Protein AF-A0A660XG79-F1 (afdb_monomer_lite)

Sequence (197 aa):
MTDAGEERTIGLKLGPRDGIFEVHKKARKDIKESKTGKSDKSDEKAIEILMKLPRWFVKFFAWLMYKFLDERNAMPKDLASTDSMHGSAYIANLGSFGVQHPPFHHLYDYGDLSLFFVLGGLKKEAVVDQETGEISVKTVIPIRITIDERIADGIYFNNTFHLLNDFLQNPKKLETFPEDQKDPYPGVKFKKGKRPI

Structure (mmCIF, N/CA/C/O backbone):
data_AF-A0A660XG79-F1
#
_entry.id   AF-A0A660XG79-F1
#
loop_
_atom_site.group_PDB
_atom_site.id
_atom_site.type_symbol
_atom_site.label_atom_id
_atom_site.label_alt_id
_atom_site.label_comp_id
_atom_site.label_asym_id
_atom_site.label_entity_id
_atom_site.label_seq_id
_atom_site.pdbx_PDB_ins_code
_atom_site.Cartn_x
_atom_site.Cartn_y
_atom_site.Cartn_z
_atom_site.occupancy
_atom_site.B_iso_or_equiv
_atom_site.auth_seq_id
_atom_site.auth_comp_id
_atom_site.auth_asym_id
_atom_site.auth_atom_id
_atom_site.pdbx_PDB_model_num
ATOM 1 N N . MET A 1 1 ? -13.066 19.287 -10.800 1.00 52.66 1 MET A N 1
ATOM 2 C CA . MET A 1 1 ? -11.777 18.652 -11.139 1.00 52.66 1 MET A CA 1
ATOM 3 C C . MET A 1 1 ? -11.615 18.699 -12.640 1.00 52.66 1 MET A C 1
ATOM 5 O O . MET A 1 1 ? -12.625 18.690 -13.330 1.00 52.66 1 MET A O 1
ATOM 9 N N . THR A 1 2 ? -10.386 18.818 -13.124 1.00 64.25 2 THR A N 1
ATOM 10 C CA . THR A 1 2 ? -10.067 18.684 -14.547 1.00 64.25 2 THR A CA 1
ATOM 11 C C . THR A 1 2 ? -9.457 17.302 -14.765 1.00 64.25 2 THR A C 1
ATOM 13 O O . THR A 1 2 ? -8.700 16.839 -13.914 1.00 64.25 2 THR A O 1
ATOM 16 N N . ASP A 1 3 ? -9.732 16.669 -15.903 1.00 69.06 3 ASP A N 1
ATOM 17 C CA . ASP A 1 3 ? -9.163 15.354 -16.265 1.00 69.06 3 ASP A CA 1
ATOM 18 C C . ASP A 1 3 ? -7.647 15.405 -16.549 1.00 69.06 3 ASP A C 1
ATOM 20 O O . ASP A 1 3 ? -7.028 14.405 -16.889 1.00 69.06 3 ASP A O 1
ATOM 24 N N . ALA A 1 4 ? -7.032 16.582 -16.408 1.00 64.44 4 ALA A N 1
ATOM 25 C CA . ALA A 1 4 ? -5.613 16.833 -16.642 1.00 64.44 4 ALA A CA 1
ATOM 26 C C . ALA A 1 4 ? -4.754 16.751 -15.364 1.00 64.44 4 ALA A C 1
ATOM 28 O O . ALA A 1 4 ? -3.615 17.216 -15.362 1.00 64.44 4 ALA A O 1
ATOM 29 N N . GLY A 1 5 ? -5.299 16.247 -14.252 1.00 62.34 5 GLY A N 1
ATOM 30 C CA . GLY A 1 5 ? -4.524 16.058 -13.026 1.00 62.34 5 GLY A CA 1
ATOM 31 C C . GLY A 1 5 ? -3.425 15.014 -13.230 1.00 62.34 5 GLY A C 1
ATOM 32 O O . GLY A 1 5 ? -3.719 13.893 -13.627 1.00 62.34 5 GLY A O 1
ATOM 33 N N . GLU A 1 6 ? -2.166 15.365 -12.951 1.00 66.25 6 GLU A N 1
ATOM 34 C CA . GLU A 1 6 ? -1.076 14.384 -12.974 1.00 66.25 6 GLU A CA 1
ATOM 35 C C . GLU A 1 6 ? -1.262 13.353 -11.856 1.00 66.25 6 GLU A C 1
ATOM 37 O O . GLU A 1 6 ? -1.220 13.682 -10.665 1.00 66.25 6 GLU A O 1
ATOM 42 N N . GLU A 1 7 ? -1.422 12.092 -12.245 1.00 69.50 7 GLU A N 1
ATOM 43 C CA . GLU A 1 7 ? -1.390 10.960 -11.330 1.00 69.50 7 GLU A CA 1
ATOM 44 C C . GLU A 1 7 ? 0.053 10.495 -11.150 1.00 69.50 7 GLU A C 1
ATOM 46 O O . GLU A 1 7 ? 0.783 10.262 -12.115 1.00 69.50 7 GLU A O 1
ATOM 51 N N . ARG A 1 8 ? 0.484 10.366 -9.894 1.00 76.62 8 ARG A N 1
ATOM 52 C CA . ARG A 1 8 ? 1.810 9.850 -9.556 1.00 76.62 8 ARG A CA 1
ATOM 53 C C . ARG A 1 8 ? 1.682 8.753 -8.522 1.00 76.62 8 ARG A C 1
ATOM 55 O O . ARG A 1 8 ? 0.998 8.920 -7.512 1.00 76.62 8 ARG A O 1
ATOM 62 N N . THR A 1 9 ? 2.412 7.674 -8.757 1.00 83.25 9 THR A N 1
ATOM 63 C CA . THR A 1 9 ? 2.548 6.580 -7.801 1.00 83.25 9 THR A CA 1
ATOM 64 C C . THR A 1 9 ? 3.862 6.722 -7.050 1.00 83.25 9 THR A C 1
ATOM 66 O O . THR A 1 9 ? 4.858 7.174 -7.612 1.00 83.25 9 THR A O 1
ATOM 69 N N . ILE A 1 10 ? 3.860 6.360 -5.769 1.00 85.62 10 ILE A N 1
ATOM 70 C CA . ILE A 1 10 ? 5.060 6.334 -4.934 1.00 85.62 10 ILE A CA 1
ATOM 71 C C . ILE A 1 10 ? 5.273 4.925 -4.380 1.00 85.62 10 ILE A C 1
ATOM 73 O O . ILE A 1 10 ? 4.344 4.310 -3.859 1.00 85.62 10 ILE A O 1
ATOM 77 N N . GLY A 1 11 ? 6.501 4.421 -4.478 1.00 86.06 11 GLY A N 1
ATOM 78 C CA . GLY A 1 11 ? 6.901 3.153 -3.873 1.00 86.06 11 GLY A CA 1
ATOM 79 C C . GLY A 1 11 ? 7.353 3.356 -2.428 1.00 86.06 11 GLY A C 1
ATOM 80 O O . GLY A 1 11 ? 8.535 3.594 -2.180 1.00 86.06 11 GLY A O 1
ATOM 81 N N . LEU A 1 12 ? 6.426 3.266 -1.469 1.00 89.06 12 LEU A N 1
ATOM 82 C CA . LEU A 1 12 ? 6.747 3.421 -0.047 1.00 89.06 12 LEU A CA 1
ATOM 83 C C . LEU A 1 12 ? 7.461 2.171 0.492 1.00 89.06 12 LEU A C 1
ATOM 85 O O . LEU A 1 12 ? 6.861 1.105 0.624 1.00 89.06 12 LEU A O 1
ATOM 89 N N . LYS A 1 13 ? 8.740 2.306 0.857 1.00 87.88 13 LYS A N 1
ATOM 90 C CA . LYS A 1 13 ? 9.543 1.202 1.411 1.00 87.88 13 LYS A CA 1
ATOM 91 C C . LYS A 1 13 ? 9.466 1.178 2.935 1.00 87.88 13 LYS A C 1
ATOM 93 O O . LYS A 1 13 ? 9.962 2.088 3.604 1.00 87.88 13 LYS A O 1
ATOM 98 N N . LEU A 1 14 ? 8.885 0.107 3.473 1.00 86.31 14 LEU A N 1
ATOM 99 C CA . LEU A 1 14 ? 8.736 -0.109 4.910 1.00 86.31 14 LEU A CA 1
ATOM 100 C C . LEU A 1 14 ? 9.770 -1.106 5.443 1.00 86.31 14 LEU A C 1
ATOM 102 O O . LEU A 1 14 ? 10.103 -2.103 4.805 1.00 86.31 14 LEU A O 1
ATOM 106 N N . GLY A 1 15 ? 10.298 -0.808 6.621 1.00 82.81 15 GLY A N 1
ATOM 107 C CA . GLY A 1 15 ? 11.179 -1.664 7.397 1.00 82.81 15 GLY A CA 1
ATOM 108 C C . GLY A 1 15 ? 10.405 -2.489 8.429 1.00 82.81 15 GLY A C 1
ATOM 109 O O . GLY A 1 15 ? 9.327 -2.090 8.864 1.00 82.81 15 GLY A O 1
ATOM 110 N N . PRO A 1 16 ? 10.980 -3.608 8.900 1.00 75.88 16 PRO A N 1
ATOM 111 C CA . PRO A 1 16 ? 10.325 -4.501 9.861 1.00 75.88 16 PRO A CA 1
ATOM 112 C C . PRO A 1 16 ? 10.075 -3.852 11.229 1.00 75.88 16 PRO A C 1
ATOM 114 O O . PRO A 1 16 ? 9.298 -4.375 12.016 1.00 75.88 16 PRO A O 1
ATOM 117 N N . ARG A 1 17 ? 10.749 -2.732 11.515 1.00 78.88 17 ARG A N 1
ATOM 118 C CA . ARG A 1 17 ? 10.628 -1.948 12.751 1.00 78.88 17 ARG A CA 1
ATOM 119 C C . ARG A 1 17 ? 10.245 -0.499 12.447 1.00 78.88 17 ARG A C 1
ATOM 121 O O . ARG A 1 17 ? 10.711 0.412 13.123 1.00 78.88 17 ARG A O 1
ATOM 128 N N . ASP A 1 18 ? 9.446 -0.280 11.406 1.00 81.62 18 ASP A N 1
ATOM 129 C CA . ASP A 1 18 ? 8.808 1.015 11.174 1.00 81.62 18 ASP A CA 1
ATOM 130 C C . ASP A 1 18 ? 7.466 1.063 11.907 1.00 81.62 18 ASP A C 1
ATOM 132 O O . ASP A 1 18 ? 6.558 0.291 11.612 1.00 81.62 18 ASP A O 1
ATOM 136 N N . GLY A 1 19 ? 7.348 1.961 12.883 1.00 84.25 19 GLY A N 1
ATOM 137 C CA . GLY A 1 19 ? 6.104 2.200 13.615 1.00 84.25 19 GLY A CA 1
ATOM 138 C C . GLY A 1 19 ? 5.256 3.232 12.881 1.00 84.25 19 GLY A C 1
ATOM 139 O O . GLY A 1 19 ? 5.734 3.875 11.942 1.00 84.25 19 GLY A O 1
ATOM 140 N N . ILE A 1 20 ? 4.021 3.463 13.330 1.00 89.75 20 ILE A N 1
ATOM 141 C CA . ILE A 1 20 ? 3.084 4.354 12.623 1.00 89.75 20 ILE A CA 1
ATOM 142 C C . ILE A 1 20 ? 3.645 5.764 12.369 1.00 89.75 20 ILE A C 1
ATOM 144 O O . ILE A 1 20 ? 3.422 6.345 11.305 1.00 89.75 20 ILE A O 1
ATOM 148 N N . PHE A 1 21 ? 4.435 6.302 13.301 1.00 91.19 21 PHE A N 1
ATOM 149 C CA . PHE A 1 21 ? 5.050 7.623 13.161 1.00 91.19 21 PHE A CA 1
ATOM 150 C C . PHE A 1 21 ? 6.159 7.657 12.101 1.00 91.19 21 PHE A C 1
ATOM 152 O O . PHE A 1 21 ? 6.242 8.621 11.335 1.00 91.19 21 PHE A O 1
ATOM 159 N N . GLU A 1 22 ? 6.973 6.602 12.008 1.00 89.44 22 GLU A N 1
ATOM 160 C CA . GLU A 1 22 ? 8.012 6.483 10.980 1.00 89.44 22 GLU A CA 1
ATOM 161 C C . GLU A 1 22 ? 7.394 6.239 9.602 1.00 89.44 22 GLU A C 1
ATOM 163 O O . GLU A 1 22 ? 7.774 6.906 8.639 1.00 89.44 22 GLU A O 1
ATOM 168 N N . VAL A 1 23 ? 6.375 5.376 9.515 1.00 91.06 23 VAL A N 1
ATOM 169 C CA . VAL A 1 23 ? 5.582 5.171 8.291 1.00 91.06 23 VAL A CA 1
ATOM 170 C C . VAL A 1 23 ? 5.008 6.503 7.806 1.00 91.06 23 VAL A C 1
ATOM 172 O O . VAL A 1 23 ? 5.191 6.875 6.649 1.00 91.06 23 VAL A O 1
ATOM 175 N N . HIS A 1 24 ? 4.372 7.269 8.697 1.00 92.81 24 HIS A N 1
ATOM 176 C CA . HIS A 1 24 ? 3.808 8.577 8.369 1.00 92.81 24 HIS A CA 1
ATOM 177 C C . HIS A 1 24 ? 4.875 9.575 7.894 1.00 92.81 24 HIS A C 1
ATOM 179 O O . HIS A 1 24 ? 4.659 10.301 6.919 1.00 92.81 24 HIS A O 1
ATOM 185 N N . LYS A 1 25 ? 6.037 9.614 8.555 1.00 93.88 25 LYS A N 1
ATOM 186 C CA . LYS A 1 25 ? 7.161 10.477 8.172 1.00 93.88 25 LYS A CA 1
ATOM 187 C C . LYS A 1 25 ? 7.688 10.128 6.778 1.00 93.88 25 LYS A C 1
ATOM 189 O O . LYS A 1 25 ? 7.853 11.040 5.968 1.00 93.88 25 LYS A O 1
ATOM 194 N N . LYS A 1 26 ? 7.908 8.840 6.490 1.00 92.88 26 LYS A N 1
ATOM 195 C CA . LYS A 1 26 ? 8.356 8.348 5.175 1.00 92.88 26 LYS A CA 1
ATOM 196 C C . LYS A 1 26 ? 7.327 8.652 4.092 1.00 92.88 26 LYS A C 1
ATOM 198 O O . LYS A 1 26 ? 7.654 9.322 3.122 1.00 92.88 26 LYS A O 1
ATOM 203 N N . ALA A 1 27 ? 6.060 8.308 4.324 1.00 92.38 27 ALA A N 1
ATOM 204 C CA . ALA A 1 27 ? 4.979 8.597 3.387 1.00 92.38 27 ALA A CA 1
ATOM 205 C C . ALA A 1 27 ? 4.881 10.098 3.066 1.00 92.38 27 ALA A C 1
ATOM 207 O O . ALA A 1 27 ? 4.817 10.484 1.902 1.00 92.38 27 ALA A O 1
ATOM 208 N N . ARG A 1 28 ? 4.929 10.980 4.076 1.00 92.44 28 ARG A N 1
ATOM 209 C CA . ARG A 1 28 ? 4.910 12.434 3.836 1.00 92.44 28 ARG A CA 1
ATOM 210 C C . ARG A 1 28 ? 6.122 12.929 3.056 1.00 92.44 28 ARG A C 1
ATOM 212 O O . ARG A 1 28 ? 5.958 13.834 2.236 1.00 92.44 28 ARG A O 1
ATOM 219 N N . LYS A 1 29 ? 7.312 12.391 3.333 1.00 92.12 29 LYS A N 1
ATOM 220 C CA . LYS A 1 29 ? 8.536 12.726 2.600 1.00 92.12 29 LYS A CA 1
ATOM 221 C C . LYS A 1 29 ? 8.372 12.368 1.121 1.00 92.12 29 LYS A C 1
ATOM 223 O O . LYS A 1 29 ? 8.455 13.269 0.289 1.00 92.12 29 LYS A O 1
ATOM 228 N N . ASP A 1 30 ? 8.015 11.124 0.821 1.00 89.06 30 ASP A N 1
ATOM 229 C CA . ASP A 1 30 ? 7.911 10.609 -0.549 1.00 89.06 30 ASP A CA 1
ATOM 230 C C . ASP A 1 30 ? 6.802 11.326 -1.342 1.00 89.06 30 ASP A C 1
ATOM 232 O O . ASP A 1 30 ? 7.005 11.734 -2.487 1.00 89.06 30 ASP A O 1
ATOM 236 N N . ILE A 1 31 ? 5.648 11.601 -0.713 1.00 88.62 31 ILE A N 1
ATOM 237 C CA . ILE A 1 31 ? 4.569 12.405 -1.320 1.00 88.62 31 ILE A CA 1
ATOM 238 C C . ILE A 1 31 ? 5.064 13.818 -1.658 1.00 88.62 31 ILE A C 1
ATOM 240 O O . ILE A 1 31 ? 4.745 14.360 -2.719 1.00 88.62 31 ILE A O 1
ATOM 244 N N . LYS A 1 32 ? 5.817 14.456 -0.755 1.00 89.31 32 LYS A N 1
ATOM 245 C CA . LYS A 1 32 ? 6.329 15.817 -0.968 1.00 89.31 32 LYS A CA 1
ATOM 246 C C . LYS A 1 32 ? 7.380 15.851 -2.080 1.00 89.31 32 LYS A C 1
ATOM 248 O O . LYS A 1 32 ? 7.364 16.770 -2.900 1.00 89.31 32 LYS A O 1
ATOM 253 N N . GLU A 1 33 ? 8.276 14.874 -2.121 1.00 86.31 33 GLU A N 1
ATOM 254 C CA . GLU A 1 33 ? 9.292 14.746 -3.170 1.00 86.31 33 GLU A CA 1
ATOM 255 C C . GLU A 1 33 ? 8.644 14.519 -4.542 1.00 86.31 33 GLU A C 1
ATOM 257 O O . GLU A 1 33 ? 8.963 15.244 -5.488 1.00 86.31 33 GLU A O 1
ATOM 262 N N . SER A 1 34 ? 7.639 13.640 -4.616 1.00 82.25 34 SER A N 1
ATOM 263 C CA . SER A 1 34 ? 6.856 13.386 -5.831 1.00 82.25 34 SER A CA 1
ATOM 264 C C . SER A 1 34 ? 6.138 14.640 -6.350 1.00 82.25 34 SER A C 1
ATOM 266 O O . SER A 1 34 ? 6.214 14.943 -7.540 1.00 82.25 34 SER A O 1
ATOM 268 N N . LYS A 1 35 ? 5.522 15.441 -5.464 1.00 80.81 35 LYS A N 1
ATOM 269 C CA . LYS A 1 35 ? 4.836 16.698 -5.839 1.00 80.81 35 LYS A CA 1
ATOM 270 C C . LYS A 1 35 ? 5.772 17.815 -6.291 1.00 80.81 35 LYS A C 1
ATOM 272 O O . LYS A 1 35 ? 5.376 18.663 -7.081 1.00 80.81 35 LYS A O 1
ATOM 277 N N . THR A 1 36 ? 6.983 17.875 -5.742 1.00 78.38 36 THR A N 1
ATOM 278 C CA . THR A 1 36 ? 7.930 18.963 -6.041 1.00 78.38 36 THR A CA 1
ATOM 279 C C . THR A 1 36 ? 8.757 18.708 -7.300 1.00 78.38 36 THR A C 1
ATOM 281 O O . THR A 1 36 ? 9.561 19.561 -7.669 1.00 78.38 36 THR A O 1
ATOM 284 N N . GLY A 1 37 ? 8.584 17.551 -7.956 1.00 63.88 37 GLY A N 1
ATOM 285 C CA . GLY A 1 37 ? 9.336 17.178 -9.158 1.00 63.88 37 GLY A CA 1
ATOM 286 C C . GLY A 1 37 ? 10.845 17.051 -8.921 1.00 63.88 37 GLY A C 1
ATOM 287 O O . GLY A 1 37 ? 11.617 17.085 -9.877 1.00 63.88 37 GLY A O 1
ATOM 288 N N . LYS A 1 38 ? 11.257 16.950 -7.647 1.00 55.66 38 LYS A N 1
ATOM 289 C CA . LYS A 1 38 ? 12.636 16.671 -7.224 1.00 55.66 38 LYS A CA 1
ATOM 290 C C . LYS A 1 38 ? 12.953 15.175 -7.218 1.00 55.66 38 LYS A C 1
ATOM 292 O O . LYS A 1 38 ? 14.095 14.821 -6.947 1.00 55.66 38 LYS A O 1
ATOM 297 N N . SER A 1 39 ? 11.965 14.323 -7.492 1.00 58.16 39 SER A N 1
ATOM 298 C CA . SER A 1 39 ? 12.193 12.915 -7.802 1.00 58.16 39 SER A CA 1
ATOM 299 C C . SER A 1 39 ? 13.139 12.803 -8.999 1.00 58.16 39 SER A C 1
ATOM 301 O O . SER A 1 39 ? 13.027 13.585 -9.947 1.00 58.16 39 SER A O 1
ATOM 303 N N . ASP A 1 40 ? 14.082 11.862 -8.942 1.00 56.50 40 ASP A N 1
ATOM 304 C CA . ASP A 1 40 ? 15.050 11.628 -10.011 1.00 56.50 40 ASP A CA 1
ATOM 305 C C . ASP A 1 40 ? 14.328 11.453 -11.357 1.00 56.50 40 ASP A C 1
ATOM 307 O O . ASP A 1 40 ? 13.623 10.478 -11.596 1.00 56.50 40 ASP A O 1
ATOM 311 N N . LYS A 1 41 ? 14.514 12.411 -12.273 1.00 60.88 41 LYS A N 1
ATOM 312 C CA . LYS A 1 41 ? 13.966 12.360 -13.644 1.00 60.88 41 LYS A CA 1
ATOM 313 C C . LYS A 1 41 ? 14.708 11.363 -14.544 1.00 60.88 41 LYS A C 1
ATOM 315 O O . LYS A 1 41 ? 14.619 11.446 -15.770 1.00 60.88 41 LYS A O 1
ATOM 320 N N . SER A 1 42 ? 15.524 10.482 -13.966 1.00 62.44 42 SER A N 1
ATOM 321 C CA . SER A 1 42 ? 16.245 9.437 -14.695 1.00 62.44 42 SER A CA 1
ATOM 322 C C . SER A 1 42 ? 15.278 8.526 -15.436 1.00 62.44 42 SER A C 1
ATOM 324 O O . SER A 1 42 ? 15.530 8.185 -16.589 1.00 62.44 42 SER A O 1
ATOM 326 N N . ASP A 1 43 ? 14.159 8.204 -14.795 1.00 67.00 43 ASP A N 1
ATOM 327 C CA . ASP A 1 43 ? 13.215 7.201 -15.275 1.00 67.00 43 ASP A CA 1
ATOM 328 C C . ASP A 1 43 ? 12.397 7.757 -16.445 1.00 67.00 43 ASP A C 1
ATOM 330 O O . ASP A 1 43 ? 12.315 7.126 -17.498 1.00 67.00 43 ASP A O 1
ATOM 334 N N . GLU A 1 44 ? 11.915 9.000 -16.327 1.00 70.69 44 GLU A N 1
ATOM 335 C CA . GLU A 1 44 ? 11.270 9.738 -17.424 1.00 70.69 44 GLU A CA 1
ATOM 336 C C . GLU A 1 44 ? 12.196 9.832 -18.648 1.00 70.69 44 GLU A C 1
ATOM 338 O O . GLU A 1 44 ? 11.793 9.510 -19.766 1.00 70.69 44 GLU A O 1
ATOM 343 N N . LYS A 1 45 ? 13.473 10.186 -18.444 1.00 76.25 45 LYS A N 1
ATOM 344 C CA . LYS A 1 45 ? 14.468 10.251 -19.529 1.00 76.25 45 LYS A CA 1
ATOM 345 C C . LYS A 1 45 ? 14.738 8.888 -20.162 1.00 76.25 45 LYS A C 1
ATOM 347 O O . LYS A 1 45 ? 14.907 8.808 -21.378 1.00 76.25 45 LYS A O 1
ATOM 352 N N . ALA A 1 46 ? 14.807 7.824 -19.366 1.00 76.88 46 ALA A N 1
ATOM 353 C CA . ALA A 1 46 ? 15.013 6.470 -19.870 1.00 76.88 46 ALA A CA 1
ATOM 354 C C . ALA A 1 46 ? 13.827 6.017 -20.734 1.00 76.88 46 ALA A C 1
ATOM 356 O O . ALA A 1 46 ? 14.036 5.483 -21.826 1.00 76.88 46 ALA A O 1
ATOM 357 N N . ILE A 1 47 ? 12.597 6.305 -20.294 1.00 80.00 47 ILE A N 1
ATOM 358 C CA . ILE A 1 47 ? 11.373 6.039 -21.058 1.00 80.00 47 ILE A CA 1
ATOM 359 C C . ILE A 1 47 ? 11.368 6.853 -22.356 1.00 80.00 47 ILE A C 1
ATOM 361 O O . ILE A 1 47 ? 11.123 6.292 -23.422 1.00 80.00 47 ILE A O 1
ATOM 365 N N . GLU A 1 48 ? 11.701 8.145 -22.313 1.00 84.81 48 GLU A N 1
ATOM 366 C CA . GLU A 1 48 ? 11.790 8.979 -23.518 1.00 84.81 48 GLU A CA 1
ATOM 367 C C . GLU A 1 48 ? 12.802 8.437 -24.535 1.00 84.81 48 GLU A C 1
ATOM 369 O O . GLU A 1 48 ? 12.540 8.450 -25.738 1.00 84.81 48 GLU A O 1
ATOM 374 N N . ILE A 1 49 ? 13.964 7.962 -24.076 1.00 87.44 49 ILE A N 1
ATOM 375 C CA . ILE A 1 49 ? 14.978 7.356 -24.949 1.00 87.44 49 ILE A CA 1
ATOM 376 C C . ILE A 1 49 ? 14.451 6.052 -25.548 1.00 87.44 49 ILE A C 1
ATOM 378 O O . ILE A 1 49 ? 14.570 5.854 -26.757 1.00 87.44 49 ILE A O 1
ATOM 382 N N . LEU A 1 50 ? 13.835 5.189 -24.736 1.00 85.81 50 LEU A N 1
ATOM 383 C CA . LEU A 1 50 ? 13.248 3.932 -25.199 1.00 85.81 50 LEU A CA 1
ATOM 384 C C . LEU A 1 50 ? 12.179 4.183 -26.271 1.00 85.81 50 LEU A C 1
ATOM 386 O O . LEU A 1 50 ? 12.173 3.508 -27.298 1.00 85.81 50 LEU A O 1
ATOM 390 N N . MET A 1 51 ? 11.326 5.192 -26.082 1.00 87.50 51 MET A N 1
ATOM 391 C CA . MET A 1 51 ? 10.256 5.541 -27.025 1.00 87.50 51 MET A CA 1
ATOM 392 C C . MET A 1 51 ? 10.761 6.152 -28.340 1.00 87.50 51 MET A C 1
ATOM 394 O O . MET A 1 51 ? 10.028 6.154 -29.328 1.00 87.50 51 MET A O 1
ATOM 398 N N . LYS A 1 52 ? 12.012 6.628 -28.393 1.00 92.88 52 LYS A N 1
ATOM 399 C CA . LYS A 1 52 ? 12.666 7.069 -29.640 1.00 92.88 52 LYS A CA 1
ATOM 400 C C . LYS A 1 52 ? 13.199 5.904 -30.480 1.00 92.88 52 LYS A C 1
ATOM 402 O O . LYS A 1 52 ? 13.571 6.115 -31.634 1.00 92.88 52 LYS A O 1
ATOM 407 N N . LEU A 1 53 ? 13.257 4.690 -29.929 1.00 93.19 53 LEU A N 1
ATOM 408 C CA . LEU A 1 53 ? 13.726 3.510 -30.653 1.00 93.19 53 LEU A CA 1
ATOM 409 C C . LEU A 1 53 ? 12.651 2.964 -31.609 1.00 93.19 53 LEU A C 1
ATOM 411 O O . LEU A 1 53 ? 11.456 3.216 -31.435 1.00 93.19 53 LEU A O 1
ATOM 415 N N . PRO A 1 54 ? 13.043 2.181 -32.634 1.00 95.19 54 PRO A N 1
ATOM 416 C CA . PRO A 1 54 ? 12.094 1.576 -33.559 1.00 95.19 54 PRO A CA 1
ATOM 417 C C . PRO A 1 54 ? 11.033 0.735 -32.842 1.00 95.19 54 PRO A C 1
ATOM 419 O O . PRO A 1 54 ? 11.336 -0.024 -31.922 1.00 95.19 54 PRO A O 1
ATOM 422 N N . ARG A 1 55 ? 9.785 0.787 -33.329 1.00 93.25 55 ARG A N 1
ATOM 423 C CA . ARG A 1 55 ? 8.639 0.096 -32.700 1.00 93.25 55 ARG A CA 1
ATOM 424 C C . ARG A 1 55 ? 8.872 -1.403 -32.485 1.00 93.25 55 ARG A C 1
ATOM 426 O O . ARG A 1 55 ? 8.384 -1.952 -31.504 1.00 93.25 55 ARG A O 1
ATOM 433 N N . TRP A 1 56 ? 9.595 -2.069 -33.390 1.00 95.81 56 TRP A N 1
ATOM 434 C CA . TRP A 1 56 ? 9.910 -3.495 -33.252 1.00 95.81 56 TRP A CA 1
ATOM 435 C C . TRP A 1 56 ? 10.820 -3.763 -32.046 1.00 95.81 56 TRP A C 1
ATOM 437 O O . TRP A 1 56 ? 10.609 -4.742 -31.335 1.00 95.81 56 TRP A O 1
ATOM 447 N N . PHE A 1 57 ? 11.772 -2.865 -31.776 1.00 94.62 57 PHE A N 1
ATOM 448 C CA . PHE A 1 57 ? 12.690 -2.978 -30.650 1.00 94.62 57 PHE A CA 1
ATOM 449 C C . PHE A 1 57 ? 11.969 -2.713 -29.329 1.00 94.62 57 PHE A C 1
ATOM 451 O O . PHE A 1 57 ? 12.120 -3.486 -28.392 1.00 94.62 57 PHE A O 1
ATOM 458 N N . VAL A 1 58 ? 11.117 -1.684 -29.271 1.00 92.44 58 VAL A N 1
ATOM 459 C CA . VAL A 1 58 ? 10.299 -1.400 -28.078 1.00 92.44 58 VAL A CA 1
ATOM 460 C C . VAL A 1 58 ? 9.394 -2.587 -27.742 1.00 92.44 58 VAL A C 1
ATOM 462 O O . VAL A 1 58 ? 9.320 -2.997 -26.587 1.00 92.44 58 VAL A O 1
ATOM 465 N N . LYS A 1 59 ? 8.756 -3.198 -28.750 1.00 92.38 59 LYS A N 1
ATOM 466 C CA . LYS A 1 59 ? 7.950 -4.414 -28.561 1.00 92.38 59 LYS A CA 1
ATOM 467 C C . LYS A 1 59 ? 8.781 -5.594 -28.066 1.00 92.38 59 LYS A C 1
ATOM 469 O O . LYS A 1 59 ? 8.338 -6.301 -27.168 1.00 92.38 59 LYS A O 1
ATOM 474 N N . PHE A 1 60 ? 9.963 -5.806 -28.643 1.00 94.31 60 PHE A N 1
ATOM 475 C CA . PHE A 1 60 ? 10.876 -6.857 -28.201 1.00 94.31 60 PHE A CA 1
ATOM 476 C C . PHE A 1 60 ? 11.313 -6.644 -26.748 1.00 94.31 60 PHE A C 1
ATOM 478 O O . PHE A 1 60 ? 11.268 -7.578 -25.954 1.00 94.31 60 PHE A O 1
ATOM 485 N N . PHE A 1 61 ? 11.673 -5.412 -26.386 1.00 91.50 61 PHE A N 1
ATOM 486 C CA . PHE A 1 61 ? 12.068 -5.059 -25.029 1.00 91.50 61 PHE A CA 1
ATOM 487 C C . PHE A 1 61 ? 10.920 -5.263 -24.035 1.00 91.50 61 PHE A C 1
ATOM 489 O O . PHE A 1 61 ? 11.115 -5.909 -23.013 1.00 91.50 61 PHE A O 1
ATOM 496 N N . ALA A 1 62 ? 9.709 -4.802 -24.360 1.00 89.31 62 ALA A N 1
ATOM 497 C CA . ALA A 1 62 ? 8.523 -5.039 -23.539 1.00 89.31 62 ALA A CA 1
ATOM 498 C C . ALA A 1 62 ? 8.236 -6.541 -23.368 1.00 89.31 62 ALA A C 1
ATOM 500 O O . ALA A 1 62 ? 7.994 -7.001 -22.258 1.00 89.31 62 ALA A O 1
ATOM 501 N N . TRP A 1 63 ? 8.320 -7.330 -24.443 1.00 92.81 63 TRP A N 1
ATOM 502 C CA . TRP A 1 63 ? 8.173 -8.785 -24.359 1.00 92.81 63 TRP A CA 1
ATOM 503 C C . TRP A 1 63 ? 9.239 -9.418 -23.454 1.00 92.81 63 TRP A C 1
ATOM 505 O O . TRP A 1 63 ? 8.904 -10.236 -22.602 1.00 92.81 63 TRP A O 1
ATOM 515 N N . LEU A 1 64 ? 10.505 -9.015 -23.587 1.00 92.75 64 LEU A N 1
ATOM 516 C CA . LEU A 1 64 ? 11.591 -9.507 -22.741 1.00 92.75 64 LEU A CA 1
ATOM 517 C C . LEU A 1 64 ? 11.341 -9.162 -21.266 1.00 92.75 64 LEU A C 1
ATOM 519 O O . LEU A 1 64 ? 11.474 -10.020 -20.399 1.00 92.75 64 LEU A O 1
ATOM 523 N N . MET A 1 65 ? 10.941 -7.926 -20.976 1.00 89.62 65 MET A N 1
ATOM 524 C CA . MET A 1 65 ? 10.672 -7.493 -19.609 1.00 89.62 65 MET A CA 1
ATOM 525 C C . MET A 1 65 ? 9.485 -8.242 -18.997 1.00 89.62 65 MET A C 1
ATOM 527 O O . MET A 1 65 ? 9.634 -8.888 -17.964 1.00 89.62 65 MET A O 1
ATOM 531 N N . TYR A 1 66 ? 8.333 -8.211 -19.667 1.00 87.94 66 TYR A N 1
ATOM 532 C CA . TYR A 1 66 ? 7.074 -8.709 -19.115 1.00 87.94 66 TYR A CA 1
ATOM 533 C C . TYR A 1 66 ? 6.926 -10.227 -19.223 1.00 87.94 66 TYR A C 1
ATOM 535 O O . TYR A 1 66 ? 6.545 -10.887 -18.267 1.00 87.94 66 TYR A O 1
ATOM 543 N N . LYS A 1 67 ? 7.232 -10.814 -20.383 1.00 88.38 67 LYS A N 1
ATOM 544 C CA . LYS A 1 67 ? 7.008 -12.249 -20.635 1.00 88.38 67 LYS A CA 1
ATOM 545 C C . LYS A 1 67 ? 8.209 -13.118 -20.306 1.00 88.38 67 LYS A C 1
ATOM 547 O O . LYS A 1 67 ? 8.063 -14.319 -20.080 1.00 88.38 67 LYS A O 1
ATOM 552 N N . PHE A 1 68 ? 9.415 -12.551 -20.306 1.00 90.81 68 PHE A N 1
ATOM 553 C CA . PHE A 1 68 ? 10.599 -13.334 -19.986 1.00 90.81 68 PHE A CA 1
ATOM 554 C C . PHE A 1 68 ? 11.043 -13.166 -18.537 1.00 90.81 68 PHE A C 1
ATOM 556 O O . PHE A 1 68 ? 11.153 -14.169 -17.830 1.00 90.81 68 PHE A O 1
ATOM 563 N N . LEU A 1 69 ? 11.303 -11.928 -18.115 1.00 92.00 69 LEU A N 1
ATOM 564 C CA . LEU A 1 69 ? 11.906 -11.642 -16.815 1.00 92.00 69 LEU A CA 1
ATOM 565 C C . LEU A 1 69 ? 10.886 -11.675 -15.679 1.00 92.00 69 LEU A C 1
ATOM 567 O O . LEU A 1 69 ? 11.118 -12.388 -14.706 1.00 92.00 69 LEU A O 1
ATOM 571 N N . ASP A 1 70 ? 9.776 -10.953 -15.806 1.00 90.00 70 ASP A N 1
ATOM 572 C CA . ASP A 1 70 ? 8.774 -10.851 -14.741 1.00 90.00 70 ASP A CA 1
ATOM 573 C C . ASP A 1 70 ? 8.118 -12.200 -14.416 1.00 90.00 70 ASP A C 1
ATOM 575 O O . ASP A 1 70 ? 8.240 -12.682 -13.293 1.00 90.00 70 ASP A O 1
ATOM 579 N N . GLU A 1 71 ? 7.588 -12.905 -15.425 1.00 88.69 71 GLU A N 1
ATOM 580 C CA . GLU A 1 71 ? 6.990 -14.246 -15.260 1.00 88.69 71 GLU A CA 1
ATOM 581 C C . GLU A 1 71 ? 7.954 -15.289 -14.645 1.00 88.69 71 GLU A C 1
ATOM 583 O O . GLU A 1 71 ? 7.522 -16.327 -14.144 1.00 88.69 71 GLU A O 1
ATOM 588 N N . ARG A 1 72 ? 9.272 -15.040 -14.677 1.00 89.50 72 ARG A N 1
ATOM 589 C CA . ARG A 1 72 ? 10.307 -15.907 -14.079 1.00 89.50 72 ARG A CA 1
ATOM 590 C C . ARG A 1 72 ? 10.886 -15.355 -12.777 1.00 89.50 72 ARG A C 1
ATOM 592 O O . ARG A 1 72 ? 11.877 -15.902 -12.294 1.00 89.50 72 ARG A O 1
ATOM 599 N N . ASN A 1 73 ? 10.312 -14.290 -12.215 1.00 86.69 73 ASN A N 1
ATOM 600 C CA . ASN A 1 73 ? 10.837 -13.578 -11.045 1.00 86.69 73 ASN A CA 1
ATOM 601 C C . ASN A 1 73 ? 12.314 -13.154 -11.213 1.00 86.69 73 ASN A C 1
ATOM 603 O O . ASN A 1 73 ? 13.099 -13.145 -10.263 1.00 86.69 73 ASN A O 1
ATOM 607 N N . ALA A 1 74 ? 12.709 -12.832 -12.446 1.00 89.62 74 ALA A N 1
ATOM 608 C CA . ALA A 1 74 ? 14.065 -12.457 -12.844 1.00 89.62 74 ALA A CA 1
ATOM 609 C C . ALA A 1 74 ? 14.197 -10.955 -13.169 1.00 89.62 74 ALA A C 1
ATOM 611 O O . ALA A 1 74 ? 15.211 -10.527 -13.726 1.00 89.62 74 ALA A O 1
ATOM 612 N N . MET A 1 75 ? 13.184 -10.154 -12.821 1.00 88.00 75 MET A N 1
ATOM 613 C CA . MET A 1 75 ? 13.185 -8.697 -12.964 1.00 88.00 75 MET A CA 1
ATOM 614 C C . MET A 1 75 ? 14.397 -8.088 -12.222 1.00 88.00 75 MET A C 1
ATOM 616 O O . MET A 1 75 ? 14.607 -8.376 -11.037 1.00 88.00 75 MET A O 1
ATOM 620 N N . PRO A 1 76 ? 15.228 -7.250 -12.873 1.00 87.12 76 PRO A N 1
ATOM 621 C CA . PRO A 1 76 ? 16.323 -6.564 -12.199 1.00 87.12 76 PRO A CA 1
ATOM 622 C C . PRO A 1 76 ? 15.805 -5.719 -11.034 1.00 87.12 76 PRO A C 1
ATOM 624 O O . PRO A 1 76 ? 14.867 -4.946 -11.198 1.00 87.12 76 PRO A O 1
ATOM 627 N N . LYS A 1 77 ? 16.443 -5.834 -9.863 1.00 83.00 77 LYS A N 1
ATOM 628 C CA . LYS A 1 77 ? 15.961 -5.207 -8.619 1.00 83.00 77 LYS A CA 1
ATOM 629 C C . LYS A 1 77 ? 15.747 -3.706 -8.724 1.00 83.00 77 LYS A C 1
ATOM 631 O O . LYS A 1 77 ? 14.766 -3.210 -8.188 1.00 83.00 77 LYS A O 1
ATOM 636 N N . ASP A 1 78 ? 16.665 -3.003 -9.377 1.00 81.25 78 ASP A N 1
ATOM 637 C CA . ASP A 1 78 ? 16.581 -1.549 -9.486 1.00 81.25 78 ASP A CA 1
ATOM 638 C C . ASP A 1 78 ? 15.338 -1.144 -10.287 1.00 81.25 78 ASP A C 1
ATOM 640 O O . ASP A 1 78 ? 14.617 -0.248 -9.861 1.00 81.25 78 ASP A O 1
ATOM 644 N N . LEU A 1 79 ? 15.028 -1.888 -11.355 1.00 79.94 79 LEU A N 1
ATOM 645 C CA . LEU A 1 79 ? 13.857 -1.663 -12.202 1.00 79.94 79 LEU A CA 1
ATOM 646 C C . LEU A 1 79 ? 12.551 -2.115 -11.537 1.00 79.94 79 LEU A C 1
ATOM 648 O O . LEU A 1 79 ? 11.568 -1.392 -11.578 1.00 79.94 79 LEU A O 1
ATOM 652 N N . ALA A 1 80 ? 12.546 -3.272 -10.873 1.00 82.50 80 ALA A N 1
ATOM 653 C CA . ALA A 1 80 ? 11.397 -3.695 -10.073 1.00 82.50 80 ALA A CA 1
ATOM 654 C C . ALA A 1 80 ? 11.098 -2.672 -8.964 1.00 82.50 80 ALA A C 1
ATOM 656 O O . ALA A 1 80 ? 9.957 -2.389 -8.652 1.00 82.50 80 ALA A O 1
ATOM 657 N N . SER A 1 81 ? 12.129 -2.069 -8.365 1.00 79.69 81 SER A N 1
ATOM 658 C CA . SER A 1 81 ? 11.935 -1.136 -7.253 1.00 79.69 81 SER A CA 1
ATOM 659 C C . SER A 1 81 ? 11.388 0.238 -7.646 1.00 79.69 81 SER A C 1
ATOM 661 O O . SER A 1 81 ? 11.022 1.002 -6.748 1.00 79.69 81 SER A O 1
ATOM 663 N N . THR A 1 82 ? 11.397 0.564 -8.939 1.00 76.62 82 THR A N 1
ATOM 664 C CA . THR A 1 82 ? 10.794 1.779 -9.504 1.00 76.62 82 THR A CA 1
ATOM 665 C C . THR A 1 82 ? 9.428 1.499 -10.124 1.00 76.62 82 THR A C 1
ATOM 667 O O . THR A 1 82 ? 8.644 2.429 -10.311 1.00 76.62 82 THR A O 1
ATOM 670 N N . ASP A 1 83 ? 9.121 0.234 -10.404 1.00 82.62 83 ASP A N 1
ATOM 671 C CA . ASP A 1 83 ? 7.823 -0.196 -10.896 1.00 82.62 83 ASP A CA 1
ATOM 672 C C . ASP A 1 83 ? 6.777 -0.186 -9.775 1.00 82.62 83 ASP A C 1
ATOM 674 O O . ASP A 1 83 ? 6.987 -0.707 -8.680 1.00 82.62 83 ASP A O 1
ATOM 678 N N . SER A 1 84 ? 5.619 0.408 -10.049 1.00 84.00 84 SER A N 1
ATOM 679 C CA . SER A 1 84 ? 4.506 0.443 -9.106 1.00 84.00 84 SER A CA 1
ATOM 680 C C . SER A 1 84 ? 3.768 -0.891 -8.977 1.00 84.00 84 SER A C 1
ATOM 682 O O . SER A 1 84 ? 2.977 -1.046 -8.045 1.00 84.00 84 SER A O 1
ATOM 684 N N . MET A 1 85 ? 3.995 -1.830 -9.898 1.00 88.00 85 MET A N 1
ATOM 685 C CA . MET A 1 85 ? 3.378 -3.159 -9.908 1.00 88.00 85 MET A CA 1
ATOM 686 C C . MET A 1 85 ? 4.201 -4.211 -9.153 1.00 88.00 85 MET A C 1
ATOM 688 O O . MET A 1 85 ? 3.731 -5.334 -8.975 1.00 88.00 85 MET A O 1
ATOM 692 N N . HIS A 1 86 ? 5.390 -3.852 -8.656 1.00 88.62 86 HIS A N 1
ATOM 693 C CA . HIS A 1 86 ? 6.213 -4.713 -7.806 1.00 88.62 86 HIS A CA 1
ATOM 694 C C . HIS A 1 86 ? 6.181 -4.236 -6.352 1.00 88.62 86 HIS A C 1
ATOM 696 O O . HIS A 1 86 ? 6.808 -3.243 -5.971 1.00 88.62 86 HIS A O 1
ATOM 702 N N . GLY A 1 87 ? 5.447 -4.949 -5.506 1.00 89.06 87 GLY A N 1
ATOM 703 C CA . GLY A 1 87 ? 5.296 -4.629 -4.097 1.00 89.06 87 GLY A CA 1
ATOM 704 C C . GLY A 1 87 ? 4.246 -5.483 -3.396 1.00 89.06 87 GLY A C 1
ATOM 705 O O . GLY A 1 87 ? 3.524 -6.270 -3.991 1.00 89.06 87 GLY A O 1
ATOM 706 N N . SER A 1 88 ? 4.135 -5.308 -2.080 1.00 89.00 88 SER A N 1
ATOM 707 C CA . SER A 1 88 ? 3.221 -6.122 -1.267 1.00 89.00 88 SER A CA 1
ATOM 708 C C . SER A 1 88 ? 1.752 -5.714 -1.392 1.00 89.00 88 SER A C 1
ATOM 710 O O . SER A 1 88 ? 0.868 -6.561 -1.304 1.00 89.00 88 SER A O 1
ATOM 712 N N . ALA A 1 89 ? 1.479 -4.417 -1.541 1.00 92.69 89 ALA A N 1
ATOM 713 C CA . ALA A 1 89 ? 0.125 -3.888 -1.625 1.00 92.69 89 ALA A CA 1
ATOM 714 C C . ALA A 1 89 ? 0.103 -2.532 -2.333 1.00 92.69 89 ALA A C 1
ATOM 716 O O . ALA A 1 89 ? 1.006 -1.715 -2.146 1.00 92.69 89 ALA A O 1
ATOM 717 N N . TYR A 1 90 ? -0.966 -2.275 -3.083 1.00 94.38 90 TYR A N 1
ATOM 718 C CA . TYR A 1 90 ? -1.230 -0.986 -3.716 1.00 94.38 90 TYR A CA 1
ATOM 719 C C . TYR A 1 90 ? -2.351 -0.256 -2.984 1.00 94.38 90 TYR A C 1
ATOM 721 O O . TYR A 1 90 ? -3.369 -0.863 -2.658 1.00 94.38 90 TYR A O 1
ATOM 729 N N . ILE A 1 91 ? -2.201 1.051 -2.758 1.00 94.38 91 ILE A N 1
ATOM 730 C CA . ILE A 1 91 ? -3.233 1.879 -2.122 1.00 94.38 91 ILE A CA 1
ATOM 731 C C . ILE A 1 91 ? -3.555 3.075 -3.018 1.00 94.38 91 ILE A C 1
ATOM 733 O O . ILE A 1 91 ? -2.754 3.996 -3.162 1.00 94.38 91 ILE A O 1
ATOM 737 N N . ALA A 1 92 ? -4.767 3.092 -3.568 1.00 93.50 92 ALA A N 1
ATOM 738 C CA . ALA A 1 92 ? -5.323 4.210 -4.322 1.00 93.50 92 ALA A CA 1
ATOM 739 C C . ALA A 1 92 ? -6.285 5.020 -3.439 1.00 93.50 92 ALA A C 1
ATOM 741 O O . ALA A 1 92 ? -7.282 4.488 -2.957 1.00 93.50 92 ALA A O 1
ATOM 742 N N . ASN A 1 93 ? -6.027 6.316 -3.235 1.00 93.44 93 ASN A N 1
ATOM 743 C CA . ASN A 1 93 ? -6.905 7.191 -2.448 1.00 93.44 93 ASN A CA 1
ATOM 744 C C . ASN A 1 93 ? -7.759 8.099 -3.343 1.00 93.44 93 ASN A C 1
ATOM 746 O O . ASN A 1 93 ? -7.423 9.263 -3.572 1.00 93.44 93 ASN A O 1
ATOM 750 N N . LEU A 1 94 ? -8.898 7.577 -3.796 1.00 93.06 94 LEU A N 1
ATOM 751 C CA . LEU A 1 94 ? -9.872 8.329 -4.591 1.00 93.06 94 LEU A CA 1
ATOM 752 C C . LEU A 1 94 ? -10.722 9.286 -3.748 1.00 93.06 94 LEU A C 1
ATOM 754 O O . LEU A 1 94 ? -11.331 10.217 -4.275 1.00 93.06 94 LEU A O 1
ATOM 758 N N . GLY A 1 95 ? -10.723 9.112 -2.425 1.00 90.88 95 GLY A N 1
ATOM 759 C CA . GLY A 1 95 ? -11.344 10.056 -1.503 1.00 90.88 95 GLY A CA 1
ATOM 760 C C . GLY A 1 95 ? -10.745 11.455 -1.567 1.00 90.88 95 GLY A C 1
ATOM 761 O O . GLY A 1 95 ? -11.472 12.436 -1.418 1.00 90.88 95 GLY A O 1
ATOM 762 N N . SER A 1 96 ? -9.451 11.558 -1.881 1.00 86.81 96 SER A N 1
ATOM 763 C CA . SER A 1 96 ? -8.781 12.842 -2.133 1.00 86.81 96 SER A CA 1
ATOM 764 C C . SER A 1 96 ? -9.376 13.628 -3.314 1.00 86.81 96 SER A C 1
ATOM 766 O O . SER A 1 96 ? -9.257 14.851 -3.358 1.00 86.81 96 SER A O 1
ATOM 768 N N . PHE A 1 97 ? -10.074 12.934 -4.217 1.00 82.12 97 PHE A N 1
ATOM 769 C CA . PHE A 1 97 ? -10.745 13.470 -5.402 1.00 82.12 97 PHE A CA 1
ATOM 770 C C . PHE A 1 97 ? -12.266 13.605 -5.224 1.00 82.12 97 PHE A C 1
ATOM 772 O O . PHE A 1 97 ? -12.987 13.931 -6.163 1.00 82.12 97 PHE A O 1
ATOM 779 N N . GLY A 1 98 ? -12.782 13.344 -4.019 1.00 87.06 98 GLY A N 1
ATOM 780 C CA . GLY A 1 98 ? -14.212 13.421 -3.717 1.00 87.06 98 GLY A CA 1
ATOM 781 C C . GLY A 1 98 ? -15.022 12.190 -4.134 1.00 87.06 98 GLY A C 1
ATOM 782 O O . GLY A 1 98 ? -16.244 12.197 -3.994 1.00 87.06 98 GLY A O 1
ATOM 783 N N . VAL A 1 99 ? -14.379 11.111 -4.595 1.00 91.75 99 VAL A N 1
ATOM 784 C CA . VAL A 1 99 ? -15.073 9.853 -4.903 1.00 91.75 99 VAL A CA 1
ATOM 785 C C . VAL A 1 99 ? -15.471 9.171 -3.598 1.00 91.75 99 VAL A C 1
ATOM 787 O O . VAL A 1 99 ? -14.648 8.560 -2.923 1.00 91.75 99 VAL A O 1
ATOM 790 N N . GLN A 1 100 ? -16.745 9.264 -3.226 1.00 91.38 100 GLN A N 1
ATOM 791 C CA . GLN A 1 100 ? -17.261 8.646 -1.998 1.00 91.38 100 GLN A CA 1
ATOM 792 C C . GLN A 1 100 ? -17.448 7.132 -2.127 1.00 91.38 100 GLN A C 1
ATOM 794 O O . GLN A 1 100 ? -17.306 6.416 -1.146 1.00 91.38 100 GLN A O 1
ATOM 799 N N . HIS A 1 101 ? -17.748 6.626 -3.322 1.00 91.81 101 HIS A N 1
ATOM 800 C CA . HIS A 1 101 ? -17.934 5.198 -3.572 1.00 91.81 101 HIS A CA 1
ATOM 801 C C . HIS A 1 101 ? -16.811 4.705 -4.490 1.00 91.81 101 HIS A C 1
ATOM 803 O O . HIS A 1 101 ? -16.965 4.761 -5.710 1.00 91.81 101 HIS A O 1
ATOM 809 N N . PRO A 1 102 ? -15.665 4.274 -3.933 1.00 94.25 102 PRO A N 1
ATOM 810 C CA . PRO A 1 102 ? -14.523 3.854 -4.741 1.00 94.25 102 PRO A CA 1
ATOM 811 C C . PRO A 1 102 ? -14.907 2.611 -5.554 1.00 94.25 102 PRO A C 1
ATOM 813 O O . PRO A 1 102 ? -15.667 1.812 -5.027 1.00 94.25 102 PRO A O 1
ATOM 816 N N . PRO A 1 103 ? -14.442 2.409 -6.799 1.00 94.00 103 PRO A N 1
ATOM 817 C CA . PRO A 1 103 ? -14.648 1.174 -7.550 1.00 94.00 103 PRO A CA 1
ATOM 818 C C . PRO A 1 103 ? -13.764 0.034 -7.017 1.00 94.00 103 PRO A C 1
ATOM 820 O O . PRO A 1 103 ? -12.837 0.260 -6.241 1.00 94.00 103 PRO A O 1
ATOM 823 N N . PHE A 1 104 ? -14.054 -1.205 -7.427 1.00 94.25 104 PHE A N 1
ATOM 824 C CA . PHE A 1 104 ? -13.072 -2.285 -7.288 1.00 94.25 104 PHE A CA 1
ATOM 825 C C . PHE A 1 104 ? -12.009 -2.118 -8.372 1.00 94.25 104 PHE A C 1
ATOM 827 O O . PHE A 1 104 ? -12.347 -1.794 -9.511 1.00 94.25 104 PHE A O 1
ATOM 834 N N . HIS A 1 105 ? -10.749 -2.353 -8.022 1.00 92.38 105 HIS A N 1
ATOM 835 C CA . HIS A 1 105 ? -9.663 -2.435 -8.991 1.00 92.38 105 HIS A CA 1
ATOM 836 C C . HIS A 1 105 ? -9.336 -3.911 -9.233 1.00 92.38 105 HIS A C 1
ATOM 838 O O . HIS A 1 105 ? -9.297 -4.683 -8.282 1.00 92.38 105 HIS A O 1
ATOM 844 N N . HIS A 1 106 ? -9.138 -4.328 -10.479 1.00 92.06 106 HIS A N 1
ATOM 845 C CA . HIS A 1 106 ? -8.691 -5.692 -10.782 1.00 92.06 106 HIS A CA 1
ATOM 846 C C . HIS A 1 106 ? -7.224 -5.882 -10.367 1.00 92.06 106 HIS A C 1
ATOM 848 O O . HIS A 1 106 ? -6.518 -4.910 -10.106 1.00 92.06 106 HIS A O 1
ATOM 854 N N . LEU A 1 107 ? -6.751 -7.122 -10.303 1.00 92.06 107 LEU A N 1
ATOM 855 C CA . LEU A 1 107 ? -5.316 -7.382 -10.206 1.00 92.06 107 LEU A CA 1
ATOM 856 C C . LEU A 1 107 ? -4.709 -7.422 -11.604 1.00 92.06 107 LEU A C 1
ATOM 858 O O . LEU A 1 107 ? -5.383 -7.805 -12.560 1.00 92.06 107 LEU A O 1
ATOM 862 N N . TYR A 1 108 ? -3.454 -7.003 -11.714 1.00 88.31 108 TYR A N 1
ATOM 863 C CA . TYR A 1 108 ? -2.707 -7.090 -12.960 1.00 88.31 108 TYR A CA 1
ATOM 864 C C . TYR A 1 108 ? -2.050 -8.467 -13.084 1.00 88.31 108 TYR A C 1
ATOM 866 O O . TYR A 1 108 ? -1.605 -9.039 -12.095 1.00 88.31 108 TYR A O 1
ATOM 874 N N . ASP A 1 109 ? -1.928 -8.963 -14.316 1.00 85.38 109 ASP A N 1
ATOM 875 C CA . ASP A 1 109 ? -1.171 -10.188 -14.634 1.00 85.38 109 ASP A CA 1
ATOM 876 C C . ASP A 1 109 ? 0.354 -9.953 -14.687 1.00 85.38 109 ASP A C 1
ATOM 878 O O . ASP A 1 109 ? 1.106 -10.806 -15.155 1.00 85.38 109 ASP A O 1
ATOM 882 N N . TYR A 1 110 ? 0.800 -8.766 -14.281 1.00 87.88 110 TYR A N 1
ATOM 883 C CA . TYR A 1 110 ? 2.180 -8.307 -14.322 1.00 87.88 110 TYR A CA 1
ATOM 884 C C . TYR A 1 110 ? 2.592 -7.802 -12.941 1.00 87.88 110 TYR A C 1
ATOM 886 O O . TYR A 1 110 ? 1.830 -7.068 -12.304 1.00 87.88 110 TYR A O 1
ATOM 894 N N . GLY A 1 111 ? 3.807 -8.151 -12.528 1.00 88.56 111 GLY A N 1
ATOM 895 C CA . GLY A 1 111 ? 4.330 -7.854 -11.205 1.00 88.56 111 GLY A CA 1
ATOM 896 C C . GLY A 1 111 ? 3.912 -8.884 -10.157 1.00 88.56 111 GLY A C 1
ATOM 897 O O . GLY A 1 111 ? 3.403 -9.959 -10.468 1.00 88.56 111 GLY A O 1
ATOM 898 N N . ASP A 1 112 ? 4.154 -8.556 -8.890 1.00 89.06 112 ASP A N 1
ATOM 899 C CA . ASP A 1 112 ? 3.892 -9.432 -7.737 1.00 89.06 112 ASP A CA 1
ATOM 900 C C . ASP A 1 112 ? 2.830 -8.862 -6.776 1.00 89.06 112 ASP A C 1
ATOM 902 O O . ASP A 1 112 ? 2.595 -9.381 -5.677 1.00 89.06 112 ASP A O 1
ATOM 906 N N . LEU A 1 113 ? 2.132 -7.809 -7.210 1.00 92.00 113 LEU A N 1
ATOM 907 C CA . LEU A 1 113 ? 1.157 -7.105 -6.398 1.00 92.00 113 LEU A CA 1
ATOM 908 C C . LEU A 1 113 ? -0.129 -7.911 -6.200 1.00 92.00 113 LEU A C 1
ATOM 910 O O . LEU A 1 113 ? -0.998 -7.985 -7.065 1.00 92.00 113 LEU A O 1
ATOM 914 N N . SER A 1 114 ? -0.271 -8.465 -5.001 1.00 92.31 114 SER A N 1
ATOM 915 C CA . SER A 1 114 ? -1.343 -9.414 -4.683 1.00 92.31 114 SER A CA 1
ATOM 916 C C . SER A 1 114 ? -2.528 -8.794 -3.925 1.00 92.31 114 SER A C 1
ATOM 918 O O . SER A 1 114 ? -3.535 -9.458 -3.679 1.00 92.31 114 SER A O 1
ATOM 920 N N . LEU A 1 115 ? -2.414 -7.524 -3.518 1.00 94.56 115 LEU A N 1
ATOM 921 C CA . LEU A 1 115 ? -3.415 -6.809 -2.722 1.00 94.56 115 LEU A CA 1
ATOM 922 C C . LEU A 1 115 ? -3.617 -5.392 -3.257 1.00 94.56 115 LEU A C 1
ATOM 924 O O . LEU A 1 115 ? -2.680 -4.592 -3.277 1.00 94.56 115 LEU A O 1
ATOM 928 N N . PHE A 1 116 ? -4.852 -5.047 -3.612 1.00 95.88 116 PHE A N 1
ATOM 929 C CA . PHE A 1 116 ? -5.198 -3.723 -4.122 1.00 95.88 116 PHE A CA 1
ATOM 930 C C . PHE A 1 116 ? -6.279 -3.072 -3.263 1.00 95.88 116 PHE A C 1
ATOM 932 O O . PHE A 1 116 ? -7.408 -3.554 -3.193 1.00 95.88 116 PHE A O 1
ATOM 939 N N . PHE A 1 117 ? -5.944 -1.949 -2.635 1.00 96.56 117 PHE A N 1
ATOM 940 C CA . PHE A 1 117 ? -6.837 -1.158 -1.798 1.00 96.56 117 PHE A CA 1
ATOM 941 C C . PHE A 1 117 ? -7.265 0.108 -2.535 1.00 96.56 117 PHE A C 1
ATOM 943 O O . PHE A 1 117 ? -6.432 0.867 -3.032 1.00 96.56 117 PHE A O 1
ATOM 950 N N . VAL A 1 118 ? -8.566 0.385 -2.544 1.00 96.88 118 VAL A N 1
ATOM 951 C CA . VAL A 1 118 ? -9.133 1.627 -3.072 1.00 96.88 118 VAL A CA 1
ATOM 952 C C . VAL A 1 118 ? -9.930 2.314 -1.969 1.00 96.88 118 VAL A C 1
ATOM 954 O O . VAL A 1 118 ? -10.974 1.825 -1.532 1.00 96.88 118 VAL A O 1
ATOM 957 N N . LEU A 1 119 ? -9.419 3.451 -1.502 1.00 96.88 119 LEU A N 1
ATOM 958 C CA . LEU A 1 119 ? -10.031 4.286 -0.474 1.00 96.88 119 LEU A CA 1
ATOM 959 C C . LEU A 1 119 ? -10.936 5.330 -1.126 1.00 96.88 119 LEU A C 1
ATOM 961 O O . LEU A 1 119 ? -10.517 6.049 -2.036 1.00 96.88 119 LEU A O 1
ATOM 965 N N . GLY A 1 120 ? -12.165 5.440 -0.636 1.00 96.00 120 GLY A N 1
ATOM 966 C CA . GLY A 1 120 ? -13.077 6.522 -0.984 1.00 96.00 120 GLY A CA 1
ATOM 967 C C . GLY A 1 120 ? -13.022 7.692 -0.009 1.00 96.00 120 GLY A C 1
ATOM 968 O O . GLY A 1 120 ? -12.227 7.733 0.929 1.00 96.00 120 GLY A O 1
ATOM 969 N N . GLY A 1 121 ? -13.885 8.673 -0.254 1.00 95.19 121 GLY A N 1
ATOM 970 C CA . GLY A 1 121 ? -14.028 9.871 0.564 1.00 95.19 121 GLY A CA 1
ATOM 971 C C . GLY A 1 121 ? -14.748 9.596 1.879 1.00 95.19 121 GLY A C 1
ATOM 972 O O . GLY A 1 121 ? -15.577 8.691 1.973 1.00 95.19 121 GLY A O 1
ATOM 973 N N . LEU A 1 122 ? -14.451 10.422 2.885 1.00 94.50 122 LEU A N 1
ATOM 974 C CA . LEU A 1 122 ? -15.173 10.421 4.157 1.00 94.50 122 LEU A CA 1
ATOM 975 C C . LEU A 1 122 ? -16.668 10.647 3.911 1.00 94.50 122 LEU A C 1
ATOM 977 O O . LEU A 1 122 ? -17.055 11.592 3.219 1.00 94.50 122 LEU A O 1
ATOM 981 N N . LYS A 1 123 ? -17.507 9.816 4.525 1.00 93.75 123 LYS A N 1
ATOM 982 C CA . LYS A 1 123 ? -18.966 9.976 4.519 1.00 93.75 123 LYS A CA 1
ATOM 983 C C . LYS A 1 123 ? -19.552 9.649 5.886 1.00 93.75 123 LYS A C 1
ATOM 985 O O . LYS A 1 123 ? -18.923 8.967 6.689 1.00 93.75 123 LYS A O 1
ATOM 990 N N . LYS A 1 124 ? -20.753 10.156 6.157 1.00 95.00 124 LYS A N 1
ATOM 991 C CA . LYS A 1 124 ? -21.521 9.788 7.349 1.00 95.00 124 LYS A CA 1
ATOM 992 C C . LYS A 1 124 ? -22.396 8.586 7.023 1.00 95.00 124 LYS A C 1
ATOM 994 O O . LYS A 1 124 ? -23.117 8.626 6.032 1.00 95.00 124 LYS A O 1
ATOM 999 N N . GLU A 1 125 ? -22.356 7.563 7.864 1.00 94.38 125 GLU A N 1
ATOM 1000 C CA . GLU A 1 125 ? -23.235 6.398 7.766 1.00 94.38 125 GLU A CA 1
ATOM 1001 C C . GLU A 1 125 ? -23.855 6.073 9.122 1.00 94.38 125 GLU A C 1
ATOM 1003 O O . GLU A 1 125 ? -23.241 6.286 10.170 1.00 94.38 125 GLU A O 1
ATOM 1008 N N . ALA A 1 126 ? -25.091 5.575 9.091 1.00 95.56 126 ALA A N 1
ATOM 1009 C CA . ALA A 1 126 ? -25.715 4.971 10.256 1.00 95.56 126 ALA A CA 1
ATOM 1010 C C . ALA A 1 126 ? -25.091 3.588 10.472 1.00 95.56 126 ALA A C 1
ATOM 1012 O O . ALA A 1 126 ? -25.136 2.738 9.584 1.00 95.56 126 ALA A O 1
ATOM 1013 N N . VAL A 1 127 ? -24.496 3.379 11.642 1.00 92.75 127 VAL A N 1
ATOM 1014 C CA . VAL A 1 127 ? -23.851 2.129 12.041 1.00 92.75 127 VAL A CA 1
ATOM 1015 C C . VAL A 1 127 ? -24.610 1.558 13.228 1.00 92.75 127 VAL A C 1
ATOM 1017 O O . VAL A 1 127 ? -24.907 2.276 14.184 1.00 92.75 127 VAL A O 1
ATOM 1020 N N . VAL A 1 128 ? -24.912 0.266 13.145 1.00 94.25 128 VAL A N 1
ATOM 1021 C CA . VAL A 1 128 ? -25.590 -0.495 14.194 1.00 94.25 128 VAL A CA 1
ATOM 1022 C C . VAL A 1 128 ? -24.535 -1.184 15.050 1.00 94.25 128 VAL A C 1
ATOM 1024 O O . VAL A 1 128 ? -23.724 -1.956 14.528 1.00 94.25 128 VAL A O 1
ATOM 1027 N N . ASP A 1 129 ? -24.559 -0.922 16.351 1.00 90.62 129 ASP A N 1
ATOM 1028 C CA . ASP A 1 129 ? -23.831 -1.725 17.326 1.00 90.62 129 ASP A CA 1
ATOM 1029 C C . ASP A 1 129 ? -24.436 -3.135 17.371 1.00 90.62 129 ASP A C 1
ATOM 1031 O O . ASP A 1 129 ? -25.635 -3.297 17.593 1.00 90.62 129 ASP A O 1
ATOM 1035 N N . GLN A 1 130 ? -23.627 -4.157 17.093 1.00 88.56 130 GLN A N 1
ATOM 1036 C CA . GLN A 1 130 ? -24.122 -5.533 16.991 1.00 88.56 130 GLN A CA 1
ATOM 1037 C C . GLN A 1 130 ? -24.421 -6.166 18.358 1.00 88.56 130 GLN A C 1
ATOM 1039 O O . GLN A 1 130 ? -25.156 -7.149 18.410 1.00 88.56 130 GLN A O 1
ATOM 1044 N N . GLU A 1 131 ? -23.873 -5.629 19.450 1.00 91.19 131 GLU A N 1
ATOM 1045 C CA . GLU A 1 131 ? -24.096 -6.135 20.806 1.00 91.19 131 GLU A CA 1
ATOM 1046 C C . GLU A 1 131 ? -25.305 -5.458 21.458 1.00 91.19 131 GLU A C 1
ATOM 1048 O O . GLU A 1 131 ? -26.134 -6.129 22.074 1.00 91.19 131 GLU A O 1
ATOM 1053 N N . THR A 1 132 ? -25.432 -4.135 21.310 1.00 93.56 132 THR A N 1
ATOM 1054 C CA . THR A 1 132 ? -26.489 -3.344 21.965 1.00 93.56 132 THR A CA 1
ATOM 1055 C C . THR A 1 132 ? -27.692 -3.060 21.066 1.00 93.56 132 THR A C 1
ATOM 1057 O O . THR A 1 132 ? -28.769 -2.734 21.566 1.00 93.56 132 THR A O 1
ATOM 1060 N N . GLY A 1 133 ? -27.531 -3.164 19.743 1.00 94.38 133 GLY A N 1
ATOM 1061 C CA . GLY A 1 133 ? -28.540 -2.782 18.753 1.00 94.38 133 GLY A CA 1
ATOM 1062 C C . GLY A 1 133 ? -28.691 -1.268 18.555 1.00 94.38 133 GLY A C 1
ATOM 1063 O O . GLY A 1 133 ? -29.567 -0.837 17.803 1.00 94.38 133 GLY A O 1
ATOM 1064 N N . GLU A 1 134 ? -27.868 -0.443 19.211 1.00 95.50 134 GLU A N 1
ATOM 1065 C CA . GLU A 1 134 ? -27.949 1.015 19.112 1.00 95.50 134 GLU A CA 1
ATOM 1066 C C . GLU A 1 134 ? -27.495 1.516 17.731 1.00 95.50 134 GLU A C 1
ATOM 1068 O O . GLU A 1 134 ? -26.475 1.085 17.185 1.00 95.50 134 GLU A O 1
ATOM 1073 N N . ILE A 1 135 ? -28.242 2.469 17.167 1.00 95.81 135 ILE A N 1
ATOM 1074 C CA . ILE A 1 135 ? -27.900 3.121 15.899 1.00 95.81 135 ILE A CA 1
ATOM 1075 C C . ILE A 1 135 ? -27.197 4.442 16.191 1.00 95.81 135 ILE A C 1
ATOM 1077 O O . ILE A 1 135 ? -27.771 5.343 16.799 1.00 95.81 135 ILE A O 1
ATOM 1081 N N . SER A 1 136 ? -25.981 4.594 15.674 1.00 95.38 136 SER A N 1
ATOM 1082 C CA . SER A 1 136 ? -25.213 5.837 15.767 1.00 95.38 136 SER A CA 1
ATOM 1083 C C . SER A 1 136 ? -24.724 6.286 14.394 1.00 95.38 136 SER A C 1
ATOM 1085 O O . SER A 1 136 ? -24.402 5.474 13.528 1.00 95.38 136 SER A O 1
ATOM 1087 N N . VAL A 1 137 ? -24.662 7.599 14.170 1.00 96.56 137 VAL A N 1
ATOM 1088 C CA . VAL A 1 137 ? -24.077 8.148 12.941 1.00 96.56 137 VAL A CA 1
ATOM 1089 C C . VAL A 1 137 ? -22.571 8.266 13.129 1.00 96.56 137 VAL A C 1
ATOM 1091 O O . VAL A 1 137 ? -22.108 9.047 13.961 1.00 96.56 137 VAL A O 1
ATOM 1094 N N . LYS A 1 138 ? -21.801 7.524 12.332 1.00 94.25 138 LYS A N 1
ATOM 1095 C CA . LYS A 1 138 ? -20.334 7.555 12.344 1.00 94.25 138 LYS A CA 1
ATOM 1096 C C . LYS A 1 138 ? -19.795 8.115 11.034 1.00 94.25 138 LYS A C 1
ATOM 1098 O O . LYS A 1 138 ? -20.394 7.958 9.972 1.00 94.25 138 LYS A O 1
ATOM 1103 N N . THR A 1 139 ? -18.643 8.773 11.112 1.00 94.44 139 THR A N 1
ATOM 1104 C CA . THR A 1 139 ? -17.856 9.108 9.923 1.00 94.44 139 THR A CA 1
ATOM 1105 C C . THR A 1 139 ? -17.047 7.879 9.531 1.00 94.44 139 THR A C 1
ATOM 1107 O O . THR A 1 139 ? -16.269 7.377 10.339 1.00 94.44 139 THR A O 1
ATOM 1110 N N . VAL A 1 140 ? -17.220 7.405 8.302 1.00 94.00 140 VAL A N 1
ATOM 1111 C CA . VAL A 1 140 ? -16.572 6.201 7.776 1.00 94.00 140 VAL A CA 1
ATOM 1112 C C . VAL A 1 140 ? -15.765 6.521 6.522 1.00 94.00 140 VAL A C 1
ATOM 1114 O O . VAL A 1 140 ? -16.071 7.465 5.786 1.00 94.00 140 VAL A O 1
ATOM 1117 N N . ILE A 1 141 ? -14.741 5.708 6.271 1.00 94.69 141 ILE A N 1
ATOM 1118 C CA . ILE A 1 141 ? -13.994 5.686 5.013 1.00 94.69 141 ILE A CA 1
ATOM 1119 C C . ILE A 1 141 ? -14.330 4.361 4.327 1.00 94.69 141 ILE A C 1
ATOM 1121 O O . ILE A 1 141 ? -13.995 3.309 4.870 1.00 94.69 141 ILE A O 1
ATOM 1125 N N . PRO A 1 142 ? -14.992 4.370 3.160 1.00 94.81 142 PRO A N 1
ATOM 1126 C CA . PRO A 1 142 ? -15.225 3.151 2.408 1.00 94.81 142 PRO A CA 1
ATOM 1127 C C . PRO A 1 142 ? -13.913 2.675 1.787 1.00 94.81 142 PRO A C 1
ATOM 1129 O O . PRO A 1 142 ? -13.206 3.443 1.132 1.00 94.81 142 PRO A O 1
ATOM 1132 N N . ILE A 1 143 ? -13.615 1.395 1.976 1.00 95.94 143 ILE A N 1
ATOM 1133 C CA . ILE A 1 143 ? -12.428 0.730 1.445 1.00 95.94 143 ILE A CA 1
ATOM 1134 C C . ILE A 1 143 ? -12.907 -0.445 0.602 1.00 95.94 143 ILE A C 1
ATOM 1136 O O . ILE A 1 143 ? -13.704 -1.257 1.070 1.00 95.94 143 ILE A O 1
ATOM 1140 N N . ARG A 1 144 ? -12.432 -0.539 -0.640 1.00 96.50 144 ARG A N 1
ATOM 1141 C CA . ARG A 1 144 ? -12.580 -1.742 -1.463 1.00 96.50 144 ARG A CA 1
ATOM 1142 C C . ARG A 1 144 ? -11.238 -2.428 -1.596 1.00 96.50 144 ARG A C 1
ATOM 1144 O O . ARG A 1 144 ? -10.231 -1.758 -1.805 1.00 96.50 144 ARG A O 1
ATOM 1151 N N . ILE A 1 145 ? -11.247 -3.745 -1.448 1.00 95.75 145 ILE A N 1
ATOM 1152 C CA . ILE A 1 145 ? -10.042 -4.563 -1.459 1.00 95.75 145 ILE A CA 1
ATOM 1153 C C . ILE A 1 145 ? -10.243 -5.662 -2.492 1.00 95.75 145 ILE A C 1
ATOM 1155 O O . ILE A 1 145 ? -11.246 -6.374 -2.442 1.00 95.75 145 ILE A O 1
ATOM 1159 N N . THR A 1 146 ? -9.293 -5.782 -3.409 1.00 96.00 146 THR A N 1
ATOM 1160 C CA . THR A 1 146 ? -9.177 -6.922 -4.317 1.00 96.00 146 THR A CA 1
ATOM 1161 C C . THR A 1 146 ? -7.934 -7.700 -3.926 1.00 96.00 146 THR A C 1
ATOM 1163 O O . THR A 1 146 ? -6.880 -7.107 -3.690 1.00 96.00 146 THR A O 1
ATOM 1166 N N . ILE A 1 147 ? -8.075 -9.016 -3.823 1.00 95.06 147 ILE A N 1
ATOM 1167 C CA . ILE A 1 147 ? -7.038 -9.918 -3.328 1.00 95.06 147 ILE A CA 1
ATOM 1168 C C . ILE A 1 147 ? -6.781 -11.034 -4.322 1.00 95.06 147 ILE A C 1
ATOM 1170 O O . ILE A 1 147 ? -7.698 -11.476 -5.016 1.00 95.06 147 ILE A O 1
ATOM 1174 N N . ASP A 1 148 ? -5.535 -11.482 -4.363 1.00 93.62 148 ASP A N 1
ATOM 1175 C CA . ASP A 1 148 ? -5.138 -12.666 -5.102 1.00 93.62 148 ASP A CA 1
ATOM 1176 C C . ASP A 1 148 ? -5.402 -13.893 -4.229 1.00 93.62 148 ASP A C 1
ATOM 1178 O O . ASP A 1 148 ? -4.734 -14.089 -3.217 1.00 93.62 148 ASP A O 1
ATOM 1182 N N . GLU A 1 149 ? -6.382 -14.720 -4.587 1.00 92.44 149 GLU A N 1
ATOM 1183 C CA . GLU A 1 149 ? -6.664 -15.953 -3.840 1.00 92.44 149 GLU A CA 1
ATOM 1184 C C . GLU A 1 149 ? -5.505 -16.961 -3.887 1.00 92.44 149 GLU A C 1
ATOM 1186 O O . GLU A 1 149 ? -5.386 -17.808 -3.003 1.00 92.44 149 GLU A O 1
ATOM 1191 N N . ARG A 1 150 ? -4.596 -16.849 -4.868 1.00 90.81 150 ARG A N 1
ATOM 1192 C CA . ARG A 1 150 ? -3.580 -17.882 -5.113 1.00 90.81 150 ARG A CA 1
ATOM 1193 C C . ARG A 1 150 ? -2.537 -17.917 -4.006 1.00 90.81 150 ARG A C 1
ATOM 1195 O O . ARG A 1 150 ? -1.820 -18.905 -3.860 1.00 90.81 150 ARG A O 1
ATOM 1202 N N . ILE A 1 151 ? -2.428 -16.829 -3.243 1.00 91.00 151 ILE A N 1
ATOM 1203 C CA . ILE A 1 151 ? -1.437 -16.672 -2.178 1.00 91.00 151 ILE A CA 1
ATOM 1204 C C . ILE A 1 151 ? -1.937 -17.222 -0.835 1.00 91.00 151 ILE A C 1
ATOM 1206 O O . ILE A 1 151 ? -1.112 -17.524 0.028 1.00 91.00 151 ILE A O 1
ATOM 1210 N N . ALA A 1 152 ? -3.257 -17.312 -0.624 1.00 92.44 152 ALA A N 1
ATOM 1211 C CA . ALA A 1 152 ? -3.852 -17.729 0.645 1.00 92.44 152 ALA A CA 1
ATOM 1212 C C . ALA A 1 152 ? -5.344 -18.080 0.515 1.00 92.44 152 ALA A C 1
ATOM 1214 O O . ALA A 1 152 ? -6.066 -17.538 -0.314 1.00 92.44 152 ALA A O 1
ATOM 1215 N N . ASP A 1 153 ? -5.838 -18.948 1.397 1.00 92.31 153 ASP A N 1
ATOM 1216 C CA . ASP A 1 153 ? -7.259 -19.294 1.431 1.00 92.31 153 ASP A CA 1
ATOM 1217 C C . ASP A 1 153 ? -8.145 -18.197 2.062 1.00 92.31 153 ASP A C 1
ATOM 1219 O O . ASP A 1 153 ? -7.688 -17.235 2.691 1.00 92.31 153 ASP A O 1
ATOM 1223 N N . GLY A 1 154 ? -9.463 -18.365 1.918 1.00 90.81 154 GLY A N 1
ATOM 1224 C CA . GLY A 1 154 ? -10.444 -17.419 2.448 1.00 90.81 154 GLY A CA 1
ATOM 1225 C C . GLY A 1 154 ? -10.469 -17.310 3.978 1.00 90.81 154 GLY A C 1
ATOM 1226 O O . GLY A 1 154 ? -10.801 -16.244 4.494 1.00 90.81 154 GLY A O 1
ATOM 1227 N N . ILE A 1 155 ? -10.103 -18.362 4.720 1.00 94.06 155 ILE A N 1
ATOM 1228 C CA . ILE A 1 155 ? -10.068 -18.333 6.192 1.00 94.06 155 ILE A CA 1
ATOM 1229 C C . ILE A 1 155 ? -8.893 -17.474 6.657 1.00 94.06 155 ILE A C 1
ATOM 1231 O O . ILE A 1 155 ? -9.049 -16.637 7.550 1.00 94.06 155 ILE A O 1
ATOM 1235 N N . TYR A 1 156 ? -7.730 -17.646 6.030 1.00 93.75 156 TYR A N 1
ATOM 1236 C CA . TYR A 1 156 ? -6.552 -16.831 6.277 1.00 93.75 156 TYR A CA 1
ATOM 1237 C C . TYR A 1 156 ? -6.869 -15.355 6.033 1.00 93.75 156 TYR A C 1
ATOM 1239 O O . TYR A 1 156 ? -6.699 -14.538 6.937 1.00 93.75 156 TYR A O 1
ATOM 1247 N N . PHE A 1 157 ? -7.436 -15.024 4.868 1.00 93.94 157 PHE A N 1
ATOM 1248 C CA . PHE A 1 157 ? -7.827 -13.650 4.558 1.00 93.94 157 PHE A CA 1
ATOM 1249 C C . PHE A 1 157 ? -8.870 -13.085 5.520 1.00 93.94 157 PHE A C 1
ATOM 1251 O O . PHE A 1 157 ? -8.730 -11.941 5.948 1.00 93.94 157 PHE A O 1
ATOM 1258 N N . ASN A 1 158 ? -9.879 -13.869 5.909 1.00 93.75 158 ASN A N 1
ATOM 1259 C CA . ASN A 1 158 ? -10.871 -13.438 6.890 1.00 93.75 158 ASN A CA 1
ATOM 1260 C C . ASN A 1 158 ? -10.201 -13.003 8.204 1.00 93.75 158 ASN A C 1
ATOM 1262 O O . ASN A 1 158 ? -10.440 -11.901 8.700 1.00 93.75 158 ASN A O 1
ATOM 1266 N N . ASN A 1 159 ? -9.294 -13.828 8.727 1.00 94.88 159 ASN A N 1
ATOM 1267 C CA . ASN A 1 159 ? -8.553 -13.519 9.949 1.00 94.88 159 ASN A CA 1
ATOM 1268 C C . ASN A 1 159 ? -7.646 -12.291 9.773 1.00 94.88 159 ASN A C 1
ATOM 1270 O O . ASN A 1 159 ? -7.609 -11.420 10.645 1.00 94.88 159 ASN A O 1
ATOM 1274 N N . THR A 1 160 ? -6.957 -12.178 8.633 1.00 93.31 160 THR A N 1
ATOM 1275 C CA . THR A 1 160 ? -6.125 -11.013 8.304 1.00 93.31 160 THR A CA 1
ATOM 1276 C C . THR A 1 160 ? -6.945 -9.726 8.249 1.00 93.31 160 THR A C 1
ATOM 1278 O O . THR A 1 160 ? -6.504 -8.709 8.781 1.00 93.31 160 THR A O 1
ATOM 1281 N N . PHE A 1 161 ? -8.142 -9.740 7.660 1.00 94.31 161 PHE A N 1
ATOM 1282 C CA . PHE A 1 161 ? -8.983 -8.546 7.567 1.00 94.31 161 PHE A CA 1
ATOM 1283 C C . PHE A 1 161 ? -9.646 -8.167 8.885 1.00 94.31 161 PHE A C 1
ATOM 1285 O O . PHE A 1 161 ? -9.787 -6.974 9.155 1.00 94.31 161 PHE A O 1
ATOM 1292 N N . HIS A 1 162 ? -9.970 -9.132 9.747 1.00 94.56 162 HIS A N 1
ATOM 1293 C CA . HIS A 1 162 ? -10.360 -8.826 11.123 1.00 94.56 162 HIS A CA 1
ATOM 1294 C C . HIS A 1 162 ? -9.231 -8.129 11.884 1.00 94.56 162 HIS A C 1
ATOM 1296 O O . HIS A 1 162 ? -9.476 -7.112 12.533 1.00 94.56 162 HIS A O 1
ATOM 1302 N N . LEU A 1 163 ? -7.997 -8.622 11.751 1.00 94.38 163 LEU A N 1
ATOM 1303 C CA . LEU A 1 163 ? -6.826 -8.004 12.367 1.00 94.38 16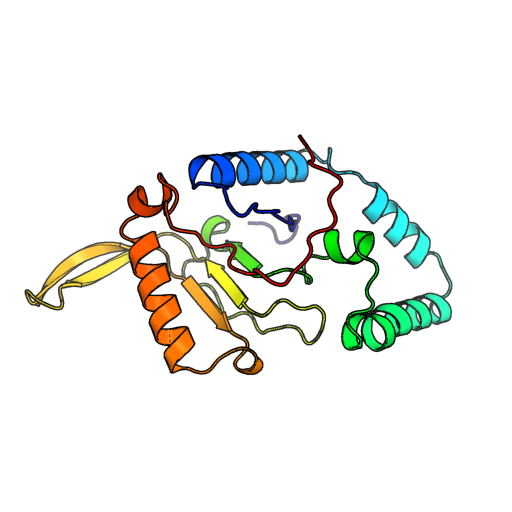3 LEU A CA 1
ATOM 1304 C C . LEU A 1 163 ? -6.545 -6.606 11.793 1.00 94.38 163 LEU A C 1
ATOM 1306 O O . LEU A 1 163 ? -6.303 -5.665 12.545 1.00 94.38 163 LEU A O 1
ATOM 1310 N N . LEU A 1 164 ? -6.624 -6.442 10.469 1.00 94.12 164 LEU A N 1
ATOM 1311 C CA . LEU A 1 164 ? -6.485 -5.139 9.817 1.00 94.12 164 LEU A CA 1
ATOM 1312 C C . LEU A 1 164 ? -7.547 -4.156 10.322 1.00 94.12 164 LEU A C 1
ATOM 1314 O O . LEU A 1 164 ? -7.216 -3.024 10.666 1.00 94.12 164 LEU A O 1
ATOM 1318 N N . ASN A 1 165 ? -8.810 -4.583 10.390 1.00 94.19 165 ASN A N 1
ATOM 1319 C CA . ASN A 1 165 ? -9.891 -3.752 10.904 1.00 94.19 165 ASN A CA 1
ATOM 1320 C C . ASN A 1 165 ? -9.655 -3.371 12.371 1.00 94.19 165 ASN A C 1
ATOM 1322 O O . ASN A 1 165 ? -9.825 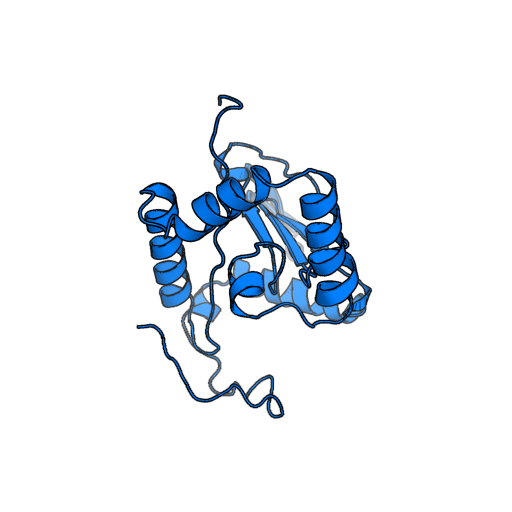-2.209 12.721 1.00 94.19 165 ASN A O 1
ATOM 1326 N N . ASP A 1 166 ? -9.203 -4.300 13.214 1.00 94.31 166 ASP A N 1
ATOM 1327 C CA . ASP A 1 166 ? -8.843 -3.999 14.602 1.00 94.31 166 ASP A CA 1
ATOM 1328 C C . ASP A 1 166 ? -7.746 -2.925 14.693 1.00 94.31 166 ASP A C 1
ATOM 1330 O O . ASP A 1 166 ? -7.901 -1.963 15.443 1.00 94.31 166 ASP A O 1
ATOM 1334 N N . PHE A 1 167 ? -6.688 -3.008 13.880 1.00 93.31 167 PHE A N 1
ATOM 1335 C CA . PHE A 1 167 ? -5.662 -1.961 13.828 1.00 93.31 167 PHE A CA 1
ATOM 1336 C C . PHE A 1 167 ? -6.200 -0.611 13.336 1.00 93.31 167 PHE A C 1
ATOM 1338 O O . PHE A 1 167 ? -5.801 0.428 13.862 1.00 93.31 167 PHE A O 1
ATOM 1345 N N . LEU A 1 168 ? -7.113 -0.607 12.361 1.00 93.19 168 LEU A N 1
ATOM 1346 C CA . LEU A 1 168 ? -7.738 0.620 11.854 1.00 93.19 168 LEU A CA 1
ATOM 1347 C C . LEU A 1 168 ? -8.647 1.284 12.897 1.00 93.19 168 LEU A C 1
ATOM 1349 O O . LEU A 1 168 ? -8.653 2.509 13.004 1.00 93.19 168 LEU A O 1
ATOM 1353 N N . GLN A 1 169 ? -9.389 0.493 13.676 1.00 92.31 169 GLN A N 1
ATOM 1354 C CA . GLN A 1 169 ? -10.241 0.999 14.758 1.00 92.31 169 GLN A CA 1
ATOM 1355 C C . GLN A 1 169 ? -9.430 1.376 16.010 1.00 92.31 169 GLN A C 1
ATOM 1357 O O . GLN A 1 169 ? -9.832 2.264 16.760 1.00 92.31 169 GLN A O 1
ATOM 1362 N N . ASN A 1 170 ? -8.270 0.744 16.222 1.00 93.31 170 ASN A N 1
ATOM 1363 C CA . ASN A 1 170 ? -7.414 0.918 17.397 1.00 93.31 170 ASN A CA 1
ATOM 1364 C C . ASN A 1 170 ? -5.964 1.287 17.015 1.00 93.31 170 ASN A C 1
ATOM 1366 O O . ASN A 1 170 ? -5.031 0.544 17.339 1.00 93.31 170 ASN A O 1
ATOM 1370 N N . PRO A 1 171 ? -5.719 2.458 16.393 1.00 90.50 171 PRO A N 1
ATOM 1371 C CA . PRO A 1 171 ? -4.408 2.813 15.839 1.00 90.50 171 PRO A CA 1
ATOM 1372 C C . PRO A 1 171 ? -3.287 2.919 16.884 1.00 90.50 171 PRO A C 1
ATOM 1374 O O . PRO A 1 171 ? -2.119 2.781 16.533 1.00 90.50 171 PRO A O 1
ATOM 1377 N N . LYS A 1 172 ? -3.620 3.088 18.174 1.00 91.12 172 LYS A N 1
ATOM 1378 C CA . LYS A 1 172 ? -2.644 3.082 19.282 1.00 91.12 172 LYS A CA 1
ATOM 1379 C C . LYS A 1 172 ? -1.814 1.795 19.338 1.00 91.12 172 LYS A C 1
ATOM 1381 O O . LYS A 1 172 ? -0.666 1.825 19.762 1.00 91.12 172 LYS A O 1
ATOM 1386 N N . LYS A 1 173 ? -2.366 0.671 18.862 1.00 88.50 173 LYS A N 1
ATOM 1387 C CA . LYS A 1 173 ? -1.654 -0.614 18.759 1.00 88.50 173 LYS A CA 1
ATOM 1388 C C . LYS A 1 173 ? -0.451 -0.563 17.804 1.00 88.50 173 LYS A C 1
ATOM 1390 O O . LYS A 1 173 ? 0.392 -1.445 17.866 1.00 88.50 173 LYS A O 1
ATOM 1395 N N . LEU A 1 174 ? -0.374 0.448 16.933 1.00 88.06 174 LEU A N 1
ATOM 1396 C CA . LEU A 1 174 ? 0.710 0.652 15.965 1.00 88.06 174 LEU A CA 1
ATOM 1397 C C . LEU A 1 174 ? 1.782 1.648 16.453 1.00 88.06 174 LEU A C 1
ATOM 1399 O O . LEU A 1 174 ? 2.734 1.937 15.722 1.00 88.0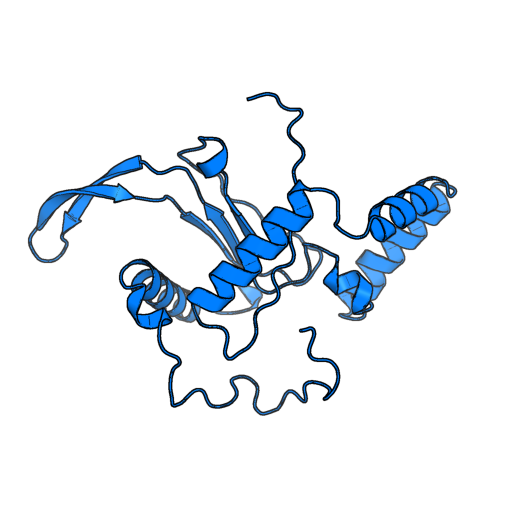6 174 LEU A O 1
ATOM 1403 N N . GLU A 1 175 ? 1.619 2.214 17.654 1.00 87.94 175 GLU A N 1
ATOM 1404 C CA . GLU A 1 175 ? 2.598 3.126 18.266 1.00 87.94 175 GLU A CA 1
ATOM 1405 C C . GLU A 1 175 ? 3.785 2.370 18.873 1.00 87.94 175 GLU A C 1
ATOM 1407 O O . GLU A 1 175 ? 4.893 2.904 18.935 1.00 87.94 175 GLU A O 1
ATOM 1412 N N . THR A 1 176 ? 3.565 1.122 19.289 1.00 76.88 176 THR A N 1
ATOM 1413 C CA . THR A 1 176 ? 4.584 0.231 19.840 1.00 76.88 176 THR A CA 1
ATOM 1414 C C . THR A 1 176 ? 4.849 -0.936 18.897 1.00 76.88 176 THR A C 1
ATOM 1416 O O . THR A 1 176 ? 3.992 -1.353 18.120 1.00 76.88 176 THR A O 1
ATOM 1419 N N . PHE A 1 177 ? 6.066 -1.472 18.953 1.00 70.81 177 PHE A N 1
ATOM 1420 C CA . PHE A 1 177 ? 6.402 -2.696 18.232 1.00 70.81 177 PHE A CA 1
ATOM 1421 C C . PHE A 1 177 ? 6.021 -3.912 19.069 1.00 70.81 177 PHE A C 1
ATOM 1423 O O . PHE A 1 177 ? 6.216 -3.877 20.286 1.00 70.81 177 PHE A O 1
ATOM 1430 N N . PRO A 1 178 ? 5.567 -5.009 18.447 1.00 62.00 178 PRO A N 1
ATOM 1431 C CA . PRO A 1 178 ? 5.499 -6.288 19.134 1.00 62.00 178 PRO A CA 1
ATOM 1432 C C . PRO A 1 178 ? 6.905 -6.673 19.624 1.00 62.00 178 PRO A C 1
ATOM 1434 O O . PRO A 1 178 ? 7.829 -6.794 18.818 1.00 62.00 178 PRO A O 1
ATOM 1437 N N . GLU A 1 179 ? 7.082 -6.848 20.937 1.00 56.06 179 GLU A N 1
ATOM 1438 C CA . GLU A 1 179 ? 8.370 -7.245 21.539 1.00 56.06 179 GLU A CA 1
ATOM 1439 C C . GLU A 1 179 ? 8.851 -8.608 21.006 1.00 56.06 179 GLU A C 1
ATOM 1441 O O . GLU A 1 179 ? 10.050 -8.823 20.824 1.00 56.06 179 GLU A O 1
ATOM 1446 N N . ASP A 1 180 ? 7.899 -9.471 20.640 1.00 53.94 180 ASP A N 1
ATOM 1447 C CA . ASP A 1 180 ? 8.097 -10.840 20.160 1.00 53.94 180 ASP A CA 1
ATOM 1448 C C . ASP A 1 180 ? 8.084 -10.981 18.636 1.00 53.94 180 ASP A C 1
ATOM 1450 O O . ASP A 1 180 ? 7.763 -12.053 18.111 1.00 53.94 180 ASP A O 1
ATOM 1454 N N . GLN A 1 181 ? 8.428 -9.933 17.884 1.00 51.81 181 GLN A N 1
ATOM 1455 C CA . GLN A 1 181 ? 8.590 -10.075 16.440 1.00 51.81 181 GLN A CA 1
ATOM 1456 C C . GLN A 1 181 ? 9.846 -10.921 16.150 1.00 51.81 181 GL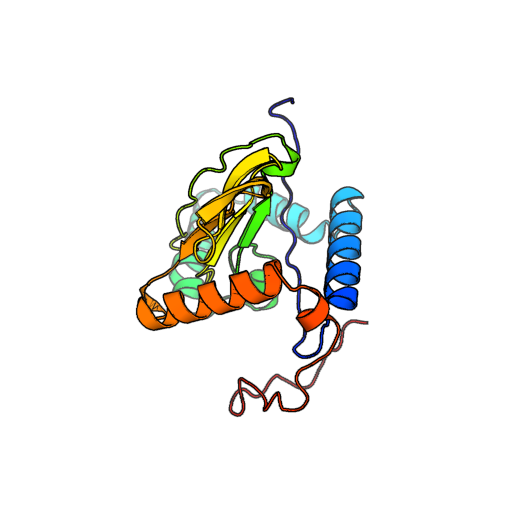N A C 1
ATOM 1458 O O . GLN A 1 181 ? 10.909 -10.410 15.791 1.00 51.81 181 GLN A O 1
ATOM 1463 N N . LYS A 1 182 ? 9.724 -12.249 16.319 1.00 50.50 182 LYS A N 1
ATOM 1464 C CA . LYS A 1 182 ? 10.573 -13.237 15.654 1.00 50.50 182 LYS A CA 1
ATOM 1465 C C . LYS A 1 182 ? 10.633 -12.803 14.202 1.00 50.50 182 LYS A C 1
ATOM 1467 O O . LYS A 1 182 ? 9.596 -12.434 13.649 1.00 50.50 182 LYS A O 1
ATOM 1472 N N . ASP A 1 183 ? 11.836 -12.797 13.634 1.00 50.69 183 ASP A N 1
ATOM 1473 C CA . ASP A 1 183 ? 12.028 -12.516 12.215 1.00 50.69 183 ASP A CA 1
ATOM 1474 C C . ASP A 1 183 ? 10.917 -13.239 11.436 1.00 50.69 183 ASP A C 1
ATOM 1476 O O . ASP A 1 183 ? 10.870 -14.470 11.504 1.00 50.69 183 ASP A O 1
ATOM 1480 N N . PRO A 1 184 ? 9.974 -12.517 10.793 1.00 51.09 184 PRO A N 1
ATOM 1481 C CA . PRO A 1 184 ? 8.865 -13.157 10.093 1.00 51.09 184 PRO A CA 1
ATOM 1482 C C . PRO A 1 184 ? 9.371 -13.980 8.901 1.00 51.09 184 PRO A C 1
ATOM 1484 O O . PRO A 1 184 ? 8.630 -14.789 8.349 1.00 51.09 184 PRO A O 1
ATOM 1487 N N . TYR A 1 185 ? 10.649 -13.821 8.542 1.00 50.28 185 TYR A N 1
ATOM 1488 C CA . TYR A 1 185 ? 11.334 -14.544 7.490 1.00 50.28 185 TYR A CA 1
ATOM 1489 C C . TYR A 1 185 ? 12.664 -15.134 7.991 1.00 50.28 185 TYR A C 1
ATOM 1491 O O . TYR A 1 185 ? 13.721 -14.823 7.438 1.00 50.28 185 TYR A O 1
ATOM 1499 N N . PRO A 1 186 ? 12.657 -16.061 8.968 1.00 46.62 186 PRO A N 1
ATOM 1500 C CA . PRO A 1 186 ? 13.875 -16.523 9.645 1.00 46.62 186 PRO A CA 1
ATOM 1501 C C . PRO A 1 186 ? 14.848 -17.296 8.726 1.00 46.62 186 PRO A C 1
ATOM 1503 O O . PRO A 1 186 ? 15.974 -17.598 9.118 1.00 46.62 186 PRO A O 1
ATOM 1506 N N . GLY A 1 187 ? 14.430 -17.613 7.493 1.00 43.31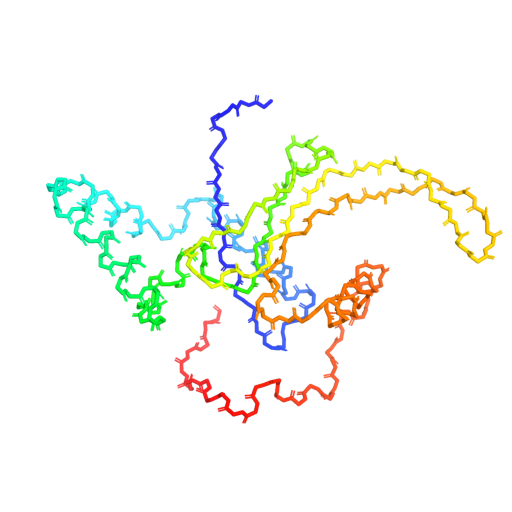 187 GLY A N 1
ATOM 1507 C CA . GLY A 1 187 ? 15.249 -18.220 6.438 1.00 43.31 187 GLY A CA 1
ATOM 1508 C C . GLY A 1 187 ? 15.651 -17.274 5.296 1.00 43.31 187 GLY A C 1
ATOM 1509 O O . GLY A 1 187 ? 16.442 -17.667 4.435 1.00 43.31 187 GLY A O 1
ATOM 1510 N N . VAL A 1 188 ? 15.148 -16.036 5.259 1.00 45.50 188 VAL A N 1
ATOM 1511 C CA . VAL A 1 188 ? 15.455 -15.076 4.190 1.00 45.50 188 VAL A CA 1
ATOM 1512 C C . VAL A 1 188 ? 16.679 -14.262 4.587 1.00 45.50 188 VAL A C 1
ATOM 1514 O O . VAL A 1 188 ? 16.629 -13.327 5.382 1.00 45.50 188 VAL A O 1
ATOM 1517 N N . LYS A 1 189 ? 17.827 -14.596 3.991 1.00 39.91 189 LYS A N 1
ATOM 1518 C CA . LYS A 1 189 ? 19.044 -13.789 4.129 1.00 39.91 189 LYS A CA 1
ATOM 1519 C C . LYS A 1 189 ? 18.878 -12.479 3.357 1.00 39.91 189 LYS A C 1
ATOM 1521 O O . LYS A 1 189 ? 19.273 -12.383 2.194 1.00 39.91 189 LYS A O 1
ATOM 1526 N N . PHE A 1 190 ? 18.346 -11.444 4.003 1.00 47.31 190 PHE A N 1
ATOM 1527 C CA . PHE A 1 190 ? 18.471 -10.083 3.486 1.00 47.31 190 PHE A CA 1
ATOM 1528 C C . PHE A 1 1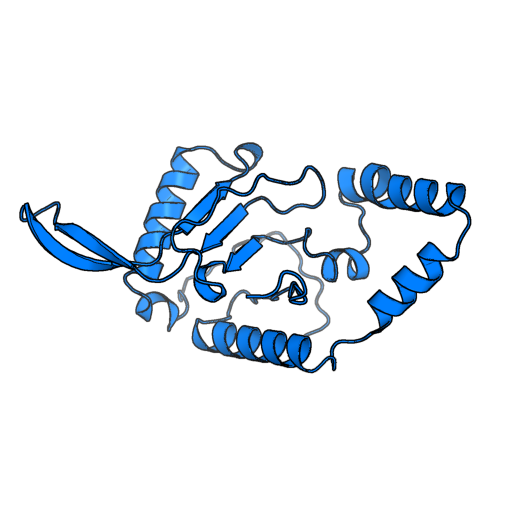90 ? 19.964 -9.769 3.328 1.00 47.31 190 PHE A C 1
ATOM 1530 O O . PHE A 1 190 ? 20.743 -9.900 4.278 1.00 47.31 190 PHE A O 1
ATOM 1537 N N . LYS A 1 191 ? 20.404 -9.401 2.114 1.00 39.25 191 LYS A N 1
ATOM 1538 C CA . LYS A 1 191 ? 21.801 -9.003 1.891 1.00 39.25 191 LYS A CA 1
ATOM 1539 C C . LYS A 1 191 ? 22.126 -7.855 2.852 1.00 39.25 191 LYS A C 1
ATOM 1541 O O . LYS A 1 191 ? 21.548 -6.776 2.750 1.00 39.25 191 LYS A O 1
ATOM 1546 N N . LYS A 1 192 ? 23.070 -8.080 3.772 1.00 37.25 192 LYS A N 1
ATOM 1547 C CA . LYS A 1 192 ? 23.687 -7.007 4.560 1.00 37.25 192 LYS A CA 1
ATOM 1548 C C . LYS A 1 192 ? 24.304 -6.007 3.581 1.00 37.25 192 LYS A C 1
ATOM 1550 O O . LYS A 1 192 ? 25.324 -6.309 2.974 1.00 37.25 192 LYS A O 1
ATOM 1555 N N . GLY A 1 193 ? 23.690 -4.835 3.429 1.00 39.94 193 GLY A N 1
ATOM 1556 C CA . GLY A 1 193 ? 24.301 -3.725 2.697 1.00 39.94 193 GLY A CA 1
ATOM 1557 C C . GLY A 1 193 ? 23.340 -2.922 1.834 1.00 39.94 193 GLY A C 1
ATOM 1558 O O . GLY A 1 193 ? 23.323 -3.076 0.620 1.00 39.94 193 GLY A O 1
ATOM 1559 N N . LYS A 1 194 ? 22.575 -2.040 2.473 1.00 31.92 194 LYS A N 1
ATOM 1560 C CA . LYS A 1 194 ? 22.663 -0.571 2.364 1.00 31.92 194 LYS A CA 1
ATOM 1561 C C . LYS A 1 194 ? 21.435 -0.024 3.088 1.00 31.92 194 LYS A C 1
ATOM 1563 O O . LYS A 1 194 ? 20.322 -0.169 2.604 1.00 31.92 194 LYS A O 1
ATOM 1568 N N . ARG A 1 195 ? 21.639 0.538 4.282 1.00 30.88 195 ARG A N 1
ATOM 1569 C CA . ARG A 1 195 ? 20.624 1.374 4.934 1.00 30.88 195 ARG A CA 1
ATOM 1570 C C . ARG A 1 195 ? 20.603 2.691 4.149 1.00 30.88 195 ARG A C 1
ATOM 1572 O O . ARG A 1 195 ? 21.649 3.342 4.143 1.00 30.88 195 ARG A O 1
ATOM 1579 N N . PRO A 1 196 ? 19.513 3.080 3.472 1.00 34.69 196 PRO A N 1
ATOM 1580 C CA . PRO A 1 196 ? 19.327 4.477 3.134 1.00 34.69 196 PRO A CA 1
ATOM 1581 C C . PRO A 1 196 ? 18.930 5.194 4.428 1.00 34.69 196 PRO A C 1
ATOM 1583 O O . PRO A 1 196 ? 18.022 4.754 5.136 1.00 34.69 196 PRO A O 1
ATOM 1586 N N . ILE A 1 197 ? 19.693 6.228 4.763 1.00 36.56 197 ILE A N 1
ATOM 1587 C CA . ILE A 1 197 ? 19.332 7.236 5.765 1.00 36.56 197 ILE A CA 1
ATOM 1588 C C . ILE A 1 197 ? 18.151 8.049 5.219 1.00 36.56 197 ILE A C 1
ATOM 1590 O O . ILE A 1 197 ? 18.133 8.295 3.990 1.00 36.56 197 ILE A O 1
#

pLDDT: mean 83.48, std 15.83, range [30.88, 96.88]

Foldseek 3Di:
DDPPDDDDDFQQDDDPPQFPVNSVVSVVVRVVCRVVVVPPCPVVVVVVVLVPDDPVVNVVVCCCQFVPCFVVVNHDPVVLSPDPQADAEAEAECQVVQFQPWDADERDPGYDHFKYKYKHHWDWDFDADPPPRDTDIDTDIDIDMDGHCVVDHPVVVVVVVVVVVVCVVPVVVRRDDDPPPDPPCVPDPDPPDDDDD

Radius of gyration: 20.28 Å; chains: 1; bounding box: 53×38×56 Å

Secondary structure (DSSP, 8-state):
--TTPPP--------TT--HHHHHHHHHHHHHHHHTT-S-THHHHHHHHHHTS-HHHHHHHHHIIIIIIGGGT---HHHHTT-TTSSS-EEEEGGGGT-SSPPPPPPPSSSS--EEEEE---EEEEEE-TTT--EEEEEE--EEEEE-GGGS-HHHHHHHHHHHHHHHH-GGGGSS--TT---SSTT----S-----